Protein AF-A0A662J5D6-F1 (afdb_monomer_lite)

Secondary structure (DSSP, 8-state):
-HHHHHHHHHHHHHHHHHHHHTTTTS-HHHHHHHHHHH-SEEEEE--TTSSHHHHHHHHHHHSSSEEEES--GGGGGGS-TTSEEES-SSSPPSS-EEEE-HHHHHHH--S-HHHHHHHHHHHHHHHHHTT-EEEEEES-GGGS-HHHHHT-SEEEE----HHHHHHS-HHHHHHHHHHHHHHHH--S-GGGEEEEEESS-EEEEE-PPPTT--HHHHH----HHHHHHHHHHSTTTS-S------HHHHHHH-GGGHHHHHHHHHHHHHHTTSTTGGG-B-HHHHT--HHHHHHHHHTTSEEEEEE-SS-EEEEES-HHHHHHHHHHTT-

Structure (mmCIF, N/CA/C/O backbone):
data_AF-A0A662J5D6-F1
#
_entry.id   AF-A0A662J5D6-F1
#
loop_
_atom_site.group_PDB
_atom_site.id
_atom_site.type_symbol
_atom_site.label_atom_id
_atom_site.label_alt_id
_atom_site.label_comp_id
_atom_site.label_asym_id
_atom_site.label_entity_id
_atom_site.label_seq_id
_atom_site.pdbx_PDB_ins_code
_atom_site.Cartn_x
_atom_site.Cartn_y
_atom_site.Cartn_z
_atom_site.occupancy
_atom_site.B_iso_or_equiv
_atom_site.auth_seq_id
_atom_site.auth_comp_id
_atom_site.auth_asym_id
_atom_site.auth_atom_id
_atom_site.pdbx_PDB_model_num
ATOM 1 N N . MET A 1 1 ? -32.751 -27.921 28.626 1.00 54.75 1 MET A N 1
ATOM 2 C CA . MET A 1 1 ? -32.015 -27.566 27.394 1.00 54.75 1 MET A CA 1
ATOM 3 C C . MET A 1 1 ? -32.090 -26.062 27.113 1.00 54.75 1 MET A C 1
ATOM 5 O O . MET A 1 1 ? -31.042 -25.441 27.090 1.00 54.75 1 MET A O 1
ATOM 9 N N . ILE A 1 2 ? -33.283 -25.449 27.045 1.00 60.53 2 ILE A N 1
ATOM 10 C CA . ILE A 1 2 ? -33.470 -23.991 26.824 1.00 60.53 2 ILE A CA 1
ATOM 11 C C . ILE A 1 2 ? -32.736 -23.119 27.866 1.00 60.53 2 ILE A C 1
ATOM 13 O O . ILE A 1 2 ? -31.884 -22.320 27.496 1.00 60.53 2 ILE A O 1
ATOM 17 N N . LYS A 1 3 ? -32.921 -23.387 29.168 1.00 64.75 3 LYS A N 1
ATOM 18 C CA . LYS A 1 3 ? -32.235 -22.656 30.259 1.00 64.75 3 LYS A CA 1
ATOM 19 C C . LYS A 1 3 ? -30.698 -22.703 30.208 1.00 64.75 3 LYS A C 1
ATOM 21 O O . LYS A 1 3 ? -30.023 -21.848 30.765 1.00 64.75 3 LYS A O 1
ATOM 26 N N . GLN A 1 4 ? -30.134 -23.730 29.574 1.00 65.44 4 GLN A N 1
ATOM 27 C CA . GLN A 1 4 ? -28.684 -23.909 29.442 1.00 65.44 4 GLN A CA 1
ATOM 28 C C . GLN A 1 4 ? -28.118 -23.098 28.269 1.00 65.44 4 GLN A C 1
ATOM 30 O O . GLN A 1 4 ? -26.962 -22.687 28.307 1.00 65.44 4 GLN A O 1
ATOM 35 N N . VAL A 1 5 ? -28.942 -22.866 27.242 1.00 68.88 5 VAL A N 1
ATOM 36 C CA . VAL A 1 5 ? -28.615 -22.015 26.095 1.00 68.88 5 VAL A CA 1
ATOM 37 C C . VAL A 1 5 ? -28.709 -20.543 26.494 1.00 68.88 5 VAL A C 1
ATOM 39 O O . VAL A 1 5 ? -27.781 -19.796 26.212 1.00 68.88 5 VAL A O 1
ATOM 42 N N . GLU A 1 6 ? -29.755 -20.150 27.226 1.00 73.31 6 GLU A N 1
ATOM 43 C CA . GLU A 1 6 ? -29.922 -18.779 27.739 1.00 73.31 6 GLU A CA 1
ATOM 44 C C . GLU A 1 6 ? -28.771 -18.368 28.662 1.00 73.31 6 GLU A C 1
ATOM 46 O O . GLU A 1 6 ? -28.216 -17.285 28.513 1.00 73.31 6 GLU A O 1
ATOM 51 N N . LYS A 1 7 ? -28.341 -19.269 29.555 1.00 78.50 7 LYS A N 1
ATOM 52 C CA . LYS A 1 7 ? -27.197 -19.019 30.438 1.00 78.50 7 LYS A CA 1
ATOM 53 C C . LYS A 1 7 ? -25.899 -18.780 29.657 1.00 78.50 7 LYS A C 1
ATOM 55 O O . LYS A 1 7 ? -25.186 -17.829 29.943 1.00 78.50 7 LYS A O 1
ATOM 60 N N . LYS A 1 8 ? -25.622 -19.604 28.640 1.00 74.81 8 LYS A N 1
ATOM 61 C CA . LYS A 1 8 ? -24.455 -19.417 27.761 1.00 74.81 8 LYS A CA 1
ATOM 62 C C . LYS A 1 8 ? -24.529 -18.131 26.941 1.00 74.81 8 LYS A C 1
ATOM 64 O O . LYS A 1 8 ? -23.490 -17.570 26.619 1.00 74.81 8 LYS A O 1
ATOM 69 N N . LEU A 1 9 ? -25.732 -17.704 26.561 1.00 69.50 9 LEU A N 1
ATOM 70 C CA . LEU A 1 9 ? -25.935 -16.474 25.803 1.00 69.50 9 LEU A CA 1
ATOM 71 C C . LEU A 1 9 ? -25.663 -15.244 26.678 1.00 69.50 9 LEU A C 1
ATOM 73 O O . LEU A 1 9 ? -24.965 -14.344 26.233 1.00 69.50 9 LEU A O 1
ATOM 77 N N . MET A 1 10 ? -26.130 -15.251 27.930 1.00 73.94 10 MET A N 1
ATOM 78 C CA . MET A 1 10 ? -25.841 -14.188 28.900 1.00 73.94 10 MET A CA 1
ATOM 79 C C . MET A 1 10 ? -24.352 -14.122 29.250 1.00 73.94 10 MET A C 1
ATOM 81 O O . MET A 1 10 ? -23.784 -13.041 29.226 1.00 73.94 10 MET A O 1
ATOM 85 N N . GLU A 1 11 ? -23.691 -15.268 29.456 1.00 77.69 11 GLU A N 1
ATOM 86 C CA . GLU A 1 11 ? -22.235 -15.317 29.680 1.00 77.69 11 GLU A CA 1
ATOM 87 C C . GLU A 1 11 ? -21.440 -14.757 28.483 1.00 77.69 11 GLU A C 1
ATOM 89 O O . GLU A 1 11 ? -20.370 -14.186 28.666 1.00 77.69 11 GLU A O 1
ATOM 94 N N . LEU A 1 12 ? -21.943 -14.911 27.251 1.00 64.94 12 LEU A N 1
ATOM 95 C CA . LEU A 1 12 ? -21.315 -14.345 26.052 1.00 64.94 12 LEU A CA 1
ATOM 96 C C . LEU A 1 12 ? -21.538 -12.834 25.934 1.00 64.94 12 LEU A C 1
ATOM 98 O O . LEU A 1 12 ? -20.607 -12.138 25.543 1.00 64.94 12 LEU A O 1
ATOM 102 N N . ILE A 1 13 ? -22.732 -12.347 26.281 1.00 70.62 13 ILE A N 1
ATOM 103 C CA . ILE A 1 13 ? -23.066 -10.915 26.286 1.00 70.62 13 ILE A CA 1
ATOM 104 C C . ILE A 1 13 ? -22.255 -10.194 27.364 1.00 70.62 13 ILE A C 1
ATOM 106 O O . ILE A 1 13 ? -21.609 -9.201 27.062 1.00 70.62 13 ILE A O 1
ATOM 110 N N . GLU A 1 14 ? -22.191 -10.736 28.581 1.00 69.50 14 GLU A N 1
ATOM 111 C CA . GLU A 1 14 ? -21.382 -10.173 29.670 1.00 69.50 14 GLU A CA 1
ATOM 112 C C . GLU A 1 14 ? -19.885 -10.176 29.327 1.00 69.50 14 GLU A C 1
ATOM 114 O O . GLU A 1 14 ? -19.168 -9.232 29.657 1.00 69.50 14 GLU A O 1
ATOM 119 N N . LEU A 1 15 ? -19.394 -11.202 28.620 1.00 64.19 15 LEU A N 1
ATOM 120 C CA . LEU A 1 15 ? -18.008 -11.228 28.153 1.00 64.19 15 LEU A CA 1
ATOM 121 C C . LEU A 1 15 ? -17.756 -10.160 27.074 1.00 64.19 15 LEU A C 1
ATOM 123 O O . LEU A 1 15 ? -16.714 -9.510 27.097 1.00 64.19 15 LEU A O 1
ATOM 127 N N . GLU A 1 16 ? -18.698 -9.958 26.153 1.00 58.16 16 GLU A N 1
ATOM 128 C CA . GLU A 1 16 ? -18.618 -8.934 25.105 1.00 58.16 16 GLU A CA 1
ATOM 129 C C . GLU A 1 16 ? -18.673 -7.520 25.708 1.00 58.16 16 GLU A C 1
ATOM 131 O O . GLU A 1 16 ? -17.824 -6.691 25.386 1.00 58.16 16 GLU A O 1
ATOM 136 N N . GLU A 1 17 ? -19.559 -7.289 26.680 1.00 62.78 17 GLU A N 1
ATOM 137 C CA . GLU A 1 17 ? -19.649 -6.043 27.448 1.00 62.78 17 GLU A CA 1
ATOM 138 C C . GLU A 1 17 ? -18.401 -5.804 28.311 1.00 62.78 17 GLU A C 1
ATOM 140 O O . GLU A 1 17 ? -17.922 -4.675 28.393 1.00 62.78 17 GLU A O 1
ATOM 145 N N . SER A 1 18 ? -17.809 -6.844 28.910 1.00 55.84 18 SER A N 1
ATOM 146 C CA . SER A 1 18 ? -16.572 -6.694 29.695 1.00 55.84 18 SER A CA 1
ATOM 147 C C . SER A 1 18 ? -15.366 -6.323 28.820 1.00 55.84 18 SER A C 1
ATOM 149 O O . SER A 1 18 ? -14.557 -5.479 29.201 1.00 55.84 18 SER A O 1
ATOM 151 N N . LEU A 1 19 ? -15.293 -6.866 27.598 1.00 55.03 19 LEU A N 1
ATOM 152 C CA . LEU A 1 19 ? -14.287 -6.499 26.595 1.00 55.03 19 LEU A CA 1
ATOM 153 C C . LEU A 1 19 ? -14.517 -5.097 26.005 1.00 55.03 19 LEU A C 1
ATOM 155 O O . LEU A 1 19 ? -13.589 -4.491 25.462 1.00 55.03 19 LEU A O 1
ATOM 159 N N . GLU A 1 20 ? -15.741 -4.572 26.080 1.00 50.38 20 GLU A N 1
ATOM 160 C CA . GLU A 1 20 ? -16.045 -3.176 25.757 1.00 50.38 20 GLU A CA 1
ATOM 161 C C . GLU A 1 20 ? -15.710 -2.236 26.922 1.00 50.38 20 GLU A C 1
ATOM 163 O O . GLU A 1 20 ? -15.179 -1.148 26.691 1.00 50.38 20 GLU A O 1
ATOM 168 N N . GLN A 1 21 ? -15.927 -2.674 28.165 1.00 48.66 21 GLN A N 1
ATOM 169 C CA . GLN A 1 21 ? -15.625 -1.909 29.374 1.00 48.66 21 GLN A CA 1
ATOM 170 C C . GLN A 1 21 ? -14.134 -1.832 29.712 1.00 48.66 21 GLN A C 1
ATOM 172 O O . GLN A 1 21 ? -13.742 -0.860 30.337 1.00 48.66 21 GLN A O 1
ATOM 177 N N . GLU A 1 22 ? -13.272 -2.752 29.273 1.00 49.16 22 GLU A N 1
ATOM 178 C CA . GLU A 1 22 ? -11.811 -2.567 29.396 1.00 49.16 22 GLU A CA 1
ATOM 179 C C . GLU A 1 22 ? -11.251 -1.513 28.407 1.00 49.16 22 GLU A C 1
ATOM 181 O O . GLU A 1 22 ? -10.110 -1.075 28.543 1.00 49.16 22 GLU A O 1
ATOM 186 N N . GLY A 1 23 ? -12.057 -1.039 27.445 1.00 41.69 23 GLY A N 1
ATOM 187 C CA . GLY A 1 23 ? -11.707 -0.007 26.453 1.00 41.69 23 GLY A CA 1
ATOM 188 C C . GLY A 1 23 ? -12.173 1.417 26.797 1.00 41.69 23 GLY A C 1
ATOM 189 O O . GLY A 1 23 ? -12.584 2.153 25.900 1.00 41.69 23 GLY A O 1
ATOM 190 N N . VAL A 1 24 ? -12.169 1.790 28.080 1.00 40.28 24 VAL A N 1
ATOM 191 C CA . VAL A 1 24 ? -12.752 3.031 28.628 1.00 40.28 24 VAL A CA 1
ATOM 192 C C . VAL A 1 24 ? -12.264 4.323 27.928 1.00 40.28 24 VAL A C 1
ATOM 194 O O . VAL A 1 24 ? -11.121 4.742 28.081 1.00 40.28 24 VAL A O 1
ATOM 197 N N . LEU A 1 25 ? -13.223 5.001 27.275 1.00 36.12 25 LEU A N 1
ATOM 198 C CA . LEU A 1 25 ? -13.373 6.459 27.065 1.00 36.12 25 LEU A CA 1
ATOM 199 C C . LEU A 1 25 ? -12.505 7.206 26.032 1.00 36.12 25 LEU A C 1
ATOM 201 O O . LEU A 1 25 ? -12.163 8.372 26.219 1.00 36.12 25 LEU A O 1
ATOM 205 N N . ILE A 1 26 ? -12.321 6.621 24.852 1.00 39.91 26 ILE A N 1
ATOM 206 C CA . ILE A 1 26 ? -12.419 7.383 23.595 1.00 39.91 26 ILE A CA 1
ATOM 207 C C . ILE A 1 26 ? -13.345 6.557 22.702 1.00 39.91 26 ILE A C 1
ATOM 209 O O . ILE A 1 26 ? -13.119 5.355 22.555 1.00 39.91 26 ILE A O 1
ATOM 213 N N . GLY A 1 27 ? -14.414 7.142 22.148 1.00 49.22 27 GLY A N 1
ATOM 214 C CA . GLY A 1 27 ? -15.248 6.421 21.187 1.00 49.22 27 GLY A CA 1
ATOM 215 C C . GLY A 1 27 ? -14.339 5.832 20.108 1.00 49.22 27 GLY A C 1
ATOM 216 O O . GLY A 1 27 ? -13.496 6.538 19.568 1.00 49.22 27 GLY A O 1
ATOM 217 N N . ARG A 1 28 ? -14.420 4.527 19.823 1.00 56.69 28 ARG A N 1
ATOM 218 C CA . ARG A 1 28 ? -13.490 3.868 18.879 1.00 56.69 28 ARG A CA 1
ATOM 219 C C . ARG A 1 28 ? -13.470 4.542 17.490 1.00 56.69 28 ARG A C 1
ATOM 221 O O . ARG A 1 28 ? -12.463 4.448 16.794 1.00 56.69 28 ARG A O 1
ATOM 228 N N . GLU A 1 29 ? -14.544 5.241 17.112 1.00 58.25 29 GLU A N 1
ATOM 229 C CA . GLU A 1 29 ? -14.604 6.111 15.923 1.00 58.25 29 GLU A CA 1
ATOM 230 C C . GLU A 1 29 ? -13.755 7.386 16.067 1.00 58.25 29 GLU A C 1
ATOM 232 O O . GLU A 1 29 ? -13.031 7.743 15.137 1.00 58.25 29 GLU A O 1
ATOM 237 N N . ASP A 1 30 ? -13.748 8.019 17.243 1.00 73.88 30 ASP A N 1
ATOM 238 C CA . ASP A 1 30 ? -12.890 9.171 17.540 1.00 73.88 30 ASP A CA 1
ATOM 239 C C . ASP A 1 30 ? -11.403 8.793 17.508 1.00 73.88 30 ASP A C 1
ATOM 241 O O . ASP A 1 30 ? -10.570 9.626 17.166 1.00 73.88 30 ASP A O 1
ATOM 245 N N . VAL A 1 31 ? -11.049 7.545 17.846 1.00 87.00 31 VAL A N 1
ATOM 246 C CA . VAL A 1 31 ? -9.651 7.080 17.810 1.00 87.00 31 VAL A CA 1
ATOM 247 C C . VAL A 1 31 ? -9.115 7.069 16.382 1.00 87.00 31 VAL A C 1
ATOM 249 O O . VAL A 1 31 ? -8.064 7.651 16.126 1.00 87.00 31 VAL A O 1
ATOM 252 N N . LEU A 1 32 ? -9.834 6.436 15.444 1.00 88.44 32 LEU A N 1
ATOM 253 C CA . LEU A 1 32 ? -9.396 6.402 14.047 1.00 88.44 32 LEU A CA 1
ATOM 254 C C . LEU A 1 32 ? -9.307 7.819 13.489 1.00 88.44 32 LEU A C 1
ATOM 256 O O . LEU A 1 32 ? -8.294 8.171 12.900 1.00 88.44 32 LEU A O 1
ATOM 260 N N . LYS A 1 33 ? -10.332 8.641 13.727 1.00 89.19 33 LYS A N 1
ATOM 261 C CA . LYS A 1 33 ? -10.355 10.025 13.259 1.00 89.19 33 LYS A CA 1
ATOM 262 C C . LYS A 1 33 ? -9.160 10.831 13.775 1.00 89.19 33 LYS A C 1
ATOM 264 O O . LYS A 1 33 ? -8.493 11.470 12.973 1.00 89.19 33 LYS A O 1
ATOM 269 N N . LYS A 1 34 ? -8.839 10.735 15.070 1.00 90.31 34 LYS A N 1
ATOM 270 C CA . LYS A 1 34 ? -7.661 11.394 15.657 1.00 90.31 34 LYS A CA 1
ATOM 271 C C . LYS A 1 34 ? -6.363 10.956 14.989 1.00 90.31 34 LYS A C 1
ATOM 273 O O . LYS A 1 34 ? -5.548 11.808 14.673 1.00 90.31 34 LYS A O 1
ATOM 278 N N . ILE A 1 35 ? -6.199 9.654 14.740 1.00 91.38 35 ILE A N 1
ATOM 279 C CA . ILE A 1 35 ? -5.021 9.133 14.034 1.00 91.38 35 ILE A CA 1
ATOM 280 C C . ILE A 1 35 ? -4.947 9.718 12.623 1.00 91.38 35 ILE A C 1
ATOM 282 O O . ILE A 1 35 ? -3.881 10.145 12.204 1.00 91.38 35 ILE A O 1
ATOM 286 N N . LEU A 1 36 ? -6.062 9.758 11.889 1.00 91.56 36 LEU A N 1
ATOM 287 C CA . LEU A 1 36 ? -6.090 10.318 10.535 1.00 91.56 36 LEU A CA 1
ATOM 288 C C . LEU A 1 36 ? -5.774 11.821 10.520 1.00 91.56 36 LEU A C 1
ATOM 290 O O . LEU A 1 36 ? -5.111 12.283 9.602 1.00 91.56 36 LEU A O 1
ATOM 294 N N . GLU A 1 37 ? -6.234 12.572 11.521 1.00 88.81 37 GLU A N 1
ATOM 295 C CA . GLU A 1 37 ? -5.983 14.014 11.651 1.00 88.81 37 GLU A CA 1
ATOM 296 C C . GLU A 1 37 ? -4.542 14.341 12.076 1.00 88.81 37 GLU A C 1
ATOM 298 O O . GLU A 1 37 ? -4.070 15.442 11.798 1.00 88.81 37 GLU A O 1
ATOM 303 N N . SER A 1 38 ? -3.848 13.410 12.739 1.00 87.25 38 SER A N 1
ATOM 304 C CA . SER A 1 38 ? -2.468 13.587 13.208 1.00 87.25 38 SER A CA 1
ATOM 305 C C . SER A 1 38 ? -1.407 12.888 12.355 1.00 87.25 38 SER A C 1
ATOM 307 O O . SER A 1 38 ? -0.225 13.011 12.665 1.00 87.25 38 SER A O 1
ATOM 309 N N . SER A 1 39 ? -1.806 12.162 11.306 1.00 90.00 39 SER A N 1
ATOM 310 C CA . SER A 1 39 ? -0.887 11.407 10.448 1.00 90.00 39 SER A CA 1
ATOM 311 C C . SER A 1 39 ? -0.694 12.074 9.091 1.00 90.00 39 SER A C 1
ATOM 313 O O . SER A 1 39 ? -1.642 12.546 8.466 1.00 90.00 39 SER A O 1
ATOM 315 N N . GLU A 1 40 ? 0.527 11.998 8.582 1.00 90.88 40 GLU A N 1
ATOM 316 C CA . GLU A 1 40 ? 0.897 12.332 7.207 1.00 90.88 40 GLU A CA 1
ATOM 317 C C . GLU A 1 40 ? 1.123 11.052 6.394 1.00 90.88 40 GLU A C 1
ATOM 319 O O . GLU A 1 40 ? 0.858 11.005 5.191 1.00 90.88 40 GLU A O 1
ATOM 324 N N . VAL A 1 41 ? 1.586 9.980 7.046 1.00 91.44 41 VAL A N 1
ATOM 325 C CA . VAL A 1 41 ? 1.886 8.699 6.405 1.00 91.44 41 VAL A CA 1
ATOM 326 C C . VAL A 1 41 ? 1.319 7.538 7.209 1.00 91.44 41 VAL A C 1
ATOM 328 O O . VAL A 1 41 ? 1.720 7.264 8.337 1.00 91.44 41 VAL A O 1
ATOM 331 N N . ILE A 1 42 ? 0.436 6.772 6.570 1.00 94.38 42 ILE A N 1
ATOM 332 C CA . ILE A 1 42 ? -0.145 5.552 7.129 1.00 94.38 42 ILE A CA 1
ATOM 333 C C . ILE A 1 42 ? 0.201 4.354 6.250 1.00 94.38 42 ILE A C 1
ATOM 335 O O . ILE A 1 42 ? 0.000 4.355 5.032 1.00 94.38 42 ILE A O 1
ATOM 339 N N . LEU A 1 43 ? 0.659 3.274 6.881 1.00 93.50 43 LEU A N 1
ATOM 340 C CA . LEU A 1 43 ? 0.931 2.006 6.208 1.00 93.50 43 LEU A CA 1
ATOM 341 C C . LEU A 1 43 ? -0.141 0.975 6.548 1.00 93.50 43 LEU A C 1
ATOM 343 O O . LEU A 1 43 ? -0.362 0.658 7.708 1.00 93.50 43 LEU A O 1
ATOM 347 N N . ILE A 1 44 ? -0.768 0.377 5.537 1.00 94.38 44 ILE A N 1
ATOM 348 C CA . IL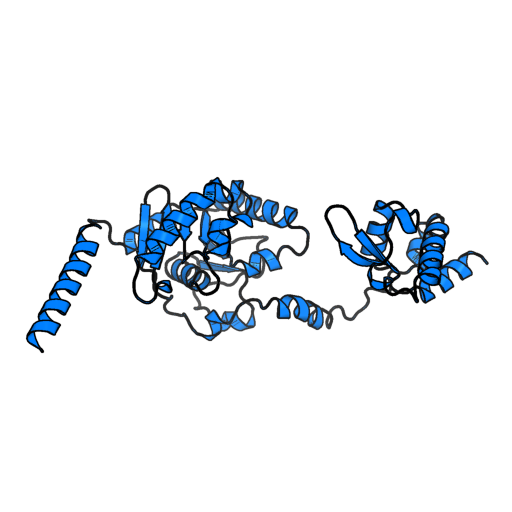E A 1 44 ? -1.697 -0.744 5.690 1.00 94.38 44 ILE A CA 1
ATOM 349 C C . ILE A 1 44 ? -1.001 -2.039 5.265 1.00 94.38 44 ILE A C 1
ATOM 351 O O . ILE A 1 44 ? -0.602 -2.190 4.109 1.00 94.38 44 ILE A O 1
ATOM 355 N N . THR A 1 45 ? -0.915 -3.027 6.158 1.00 91.75 45 THR A N 1
ATOM 356 C CA . THR A 1 45 ? -0.283 -4.327 5.865 1.00 91.75 45 THR A CA 1
ATOM 357 C C . THR A 1 45 ? -1.147 -5.526 6.247 1.00 91.75 45 THR A C 1
ATOM 359 O O . THR A 1 45 ? -2.104 -5.404 7.002 1.00 91.75 45 THR A O 1
ATOM 362 N N . GLY A 1 46 ? -0.871 -6.705 5.679 1.00 89.81 46 GLY A N 1
ATOM 363 C CA . GLY A 1 46 ? -1.630 -7.934 5.944 1.00 89.81 46 GLY A CA 1
ATOM 364 C C . GLY A 1 46 ? -1.724 -8.891 4.752 1.00 89.81 46 GLY A C 1
ATOM 365 O O . GLY A 1 46 ? -1.397 -8.547 3.609 1.00 89.81 46 GLY A O 1
ATOM 366 N N . LYS A 1 47 ? -2.202 -10.120 4.993 1.00 86.56 47 LYS A N 1
ATOM 367 C CA . LYS A 1 47 ? -2.276 -11.168 3.956 1.00 86.56 47 LYS A CA 1
ATOM 368 C C . LYS A 1 47 ? -3.223 -10.798 2.803 1.00 86.56 47 LYS A C 1
ATOM 370 O O . LYS A 1 47 ? -4.049 -9.883 2.895 1.00 86.56 47 LYS A O 1
ATOM 375 N N . ARG A 1 48 ? -3.106 -11.509 1.677 1.00 83.31 48 ARG A N 1
ATOM 376 C CA . ARG A 1 48 ? -4.040 -11.363 0.548 1.00 83.31 48 ARG A CA 1
ATOM 377 C C . ARG A 1 48 ? -5.466 -11.689 1.015 1.00 83.31 48 ARG A C 1
ATOM 379 O O . ARG A 1 48 ? -5.658 -12.634 1.772 1.00 83.31 48 ARG A O 1
ATOM 386 N N . GLY A 1 49 ? -6.444 -10.887 0.592 1.00 84.12 49 GLY A N 1
ATOM 387 C CA . GLY A 1 49 ? -7.851 -11.067 0.977 1.00 84.12 49 GLY A CA 1
ATOM 388 C C . GLY A 1 49 ? -8.206 -10.633 2.406 1.00 84.12 49 GLY A C 1
ATOM 389 O O . GLY A 1 49 ? -9.347 -10.799 2.818 1.00 84.12 49 GLY A O 1
ATOM 390 N N . ALA A 1 50 ? -7.272 -10.041 3.162 1.00 89.25 50 ALA A N 1
ATOM 391 C CA . ALA A 1 50 ? -7.525 -9.594 4.536 1.00 89.25 50 ALA A CA 1
ATOM 392 C C . ALA A 1 50 ? -8.328 -8.279 4.647 1.00 89.25 50 ALA A C 1
ATOM 394 O O . ALA A 1 50 ? -8.579 -7.815 5.753 1.00 89.25 50 ALA A O 1
ATOM 395 N N . GLY A 1 51 ? -8.713 -7.667 3.518 1.00 91.00 51 GLY A N 1
ATOM 396 C CA . GLY A 1 51 ? -9.503 -6.429 3.496 1.00 91.00 51 GLY A CA 1
ATOM 397 C C . GLY A 1 51 ? -8.690 -5.131 3.563 1.00 91.00 51 GLY A C 1
ATOM 398 O O . GLY A 1 51 ? -9.200 -4.131 4.048 1.00 91.00 51 GLY A O 1
ATOM 399 N N . LYS A 1 52 ? -7.433 -5.122 3.097 1.00 92.75 52 LYS A N 1
ATOM 400 C CA . LYS A 1 52 ? -6.584 -3.910 3.078 1.00 92.75 52 LYS A CA 1
ATOM 401 C C . LYS A 1 52 ? -7.143 -2.811 2.176 1.00 92.75 52 LYS A C 1
ATOM 403 O O . LYS A 1 52 ? -7.299 -1.686 2.620 1.00 92.75 52 LYS A O 1
ATOM 408 N N . THR A 1 53 ? -7.483 -3.164 0.936 1.00 91.38 53 THR A N 1
ATOM 409 C CA . THR A 1 53 ? -8.086 -2.238 -0.028 1.00 91.38 53 THR A CA 1
ATOM 410 C C . THR A 1 53 ? -9.401 -1.681 0.517 1.00 91.38 53 THR A C 1
ATOM 412 O O . THR A 1 53 ? -9.582 -0.472 0.542 1.00 91.38 53 THR A O 1
ATOM 415 N N . ALA A 1 54 ? -10.266 -2.541 1.070 1.00 93.31 54 ALA A N 1
ATOM 416 C CA . ALA A 1 54 ? -11.504 -2.109 1.722 1.00 93.31 54 ALA A CA 1
ATOM 417 C C . ALA A 1 54 ? -11.253 -1.140 2.891 1.00 93.31 54 ALA A C 1
ATOM 419 O O . ALA A 1 54 ? -11.972 -0.158 3.018 1.00 93.31 54 ALA A O 1
ATOM 420 N N . LEU A 1 55 ? -10.215 -1.373 3.704 1.00 95.56 55 LEU A N 1
ATOM 421 C CA . LEU A 1 55 ? -9.809 -0.441 4.759 1.00 95.56 55 LEU A CA 1
ATOM 422 C C . LEU A 1 55 ? -9.342 0.906 4.197 1.00 95.56 55 LEU A C 1
ATOM 424 O O . LEU A 1 55 ? -9.730 1.933 4.734 1.00 95.56 55 LEU A O 1
ATOM 428 N N . GLY A 1 56 ? -8.546 0.909 3.125 1.00 95.56 56 GLY A N 1
ATOM 429 C CA . GLY A 1 56 ? -8.129 2.144 2.459 1.00 95.56 56 GLY A CA 1
ATOM 430 C C . GLY A 1 56 ? -9.330 2.973 2.004 1.00 95.56 56 GLY A C 1
ATOM 431 O O . GLY A 1 56 ? -9.420 4.152 2.318 1.00 95.56 56 GLY A O 1
ATOM 432 N N . TYR A 1 57 ? -10.310 2.339 1.359 1.00 95.81 57 TYR A N 1
ATOM 433 C CA . TYR A 1 57 ? -11.548 3.009 0.951 1.00 95.81 57 TYR A CA 1
ATOM 434 C C . TYR A 1 57 ? -12.453 3.420 2.120 1.00 95.81 57 TYR A C 1
ATOM 436 O O . TYR A 1 57 ? -13.101 4.456 2.031 1.00 95.81 57 TYR A O 1
ATOM 444 N N . TYR A 1 58 ? -12.486 2.647 3.207 1.00 95.81 58 TYR A N 1
ATOM 445 C CA . TYR A 1 58 ? -13.177 3.034 4.441 1.00 95.81 58 TYR A CA 1
ATOM 446 C C . TYR A 1 58 ? -12.567 4.298 5.055 1.00 95.81 58 TYR A C 1
ATOM 448 O O . TYR A 1 58 ? -13.299 5.177 5.490 1.00 95.81 58 TYR A O 1
ATOM 456 N N . ILE A 1 59 ? -11.239 4.431 5.022 1.00 95.88 59 ILE A N 1
ATOM 457 C CA . ILE A 1 59 ? -10.570 5.666 5.437 1.00 95.88 59 ILE A CA 1
ATOM 458 C C . ILE A 1 59 ? -10.928 6.811 4.481 1.00 95.88 59 ILE A C 1
ATOM 460 O O . ILE A 1 59 ? -11.353 7.865 4.940 1.00 95.88 59 ILE A O 1
ATOM 464 N N . LEU A 1 60 ? -10.856 6.596 3.160 1.00 96.44 60 LEU A N 1
ATOM 465 C CA . LEU A 1 60 ? -11.230 7.621 2.174 1.00 96.44 60 LEU A CA 1
ATOM 466 C C . LEU A 1 60 ? -12.665 8.136 2.342 1.00 96.44 60 LEU A C 1
ATOM 468 O O . LEU A 1 60 ? -12.920 9.306 2.084 1.00 96.44 60 LEU A O 1
ATOM 472 N N . GLU A 1 61 ? -13.600 7.283 2.757 1.00 95.81 61 GLU A N 1
ATOM 473 C CA . GLU A 1 61 ? -14.988 7.670 3.036 1.00 95.81 61 GLU A CA 1
ATOM 474 C C . GLU A 1 61 ? -15.116 8.688 4.177 1.00 95.81 61 GLU A C 1
ATOM 476 O O . GLU A 1 61 ? -16.052 9.484 4.192 1.00 95.81 61 GLU A O 1
ATOM 481 N N . GLN A 1 62 ? -14.172 8.674 5.115 1.00 91.94 62 GLN A N 1
ATOM 482 C CA . GLN A 1 62 ? -14.159 9.532 6.301 1.00 91.94 62 GLN A CA 1
ATOM 483 C C . GLN A 1 62 ? -13.236 10.743 6.146 1.00 91.94 62 GLN A C 1
ATOM 485 O O . GLN A 1 62 ? -13.276 11.665 6.960 1.00 91.94 62 GLN A O 1
ATOM 490 N N . SER A 1 63 ? -12.401 10.737 5.110 1.00 92.62 63 SER A N 1
ATOM 491 C CA . SER A 1 63 ? -11.354 11.723 4.906 1.00 92.62 63 SER A CA 1
ATOM 492 C C . SER A 1 63 ? -11.810 12.913 4.058 1.00 92.62 63 SER A C 1
ATOM 494 O O . SER A 1 63 ? -12.573 12.754 3.100 1.00 92.62 63 SER A O 1
ATOM 496 N N . PRO A 1 64 ? -11.296 14.122 4.343 1.00 89.94 64 PRO A N 1
ATOM 497 C CA . PRO A 1 64 ? -11.499 15.265 3.471 1.00 89.94 64 PRO A CA 1
ATOM 498 C C . PRO A 1 64 ? -10.727 15.079 2.160 1.00 89.94 64 PRO A C 1
ATOM 500 O O . PRO A 1 64 ? -9.608 14.562 2.147 1.00 89.94 64 PRO A O 1
ATOM 503 N N . ASN A 1 65 ? -11.328 15.551 1.065 1.00 95.12 65 ASN A N 1
ATOM 504 C CA . ASN A 1 65 ? -10.714 15.593 -0.262 1.00 95.12 65 ASN A CA 1
ATOM 505 C C . ASN A 1 65 ? -10.029 14.256 -0.662 1.00 95.12 65 ASN A C 1
ATOM 507 O O . ASN A 1 65 ? -8.803 14.217 -0.806 1.00 95.12 65 ASN A O 1
ATOM 511 N N . PRO A 1 66 ? -10.784 13.139 -0.759 1.00 97.19 66 PRO A N 1
ATOM 512 C CA . PRO A 1 66 ? -10.201 11.812 -0.909 1.00 97.19 66 PRO A CA 1
ATOM 513 C C . PRO A 1 66 ? -9.856 11.464 -2.361 1.00 97.19 66 PRO A C 1
ATOM 515 O O . PRO A 1 66 ? -10.653 11.631 -3.289 1.00 97.19 66 PRO A O 1
ATOM 518 N N . TYR A 1 67 ? -8.679 10.871 -2.537 1.00 96.19 67 TYR A N 1
ATOM 519 C CA . TYR A 1 67 ? -8.158 10.408 -3.813 1.00 96.19 67 TYR A CA 1
ATOM 520 C C . TYR A 1 67 ? -7.698 8.960 -3.739 1.00 96.19 67 TYR A C 1
ATOM 522 O O . TYR A 1 67 ? -7.237 8.476 -2.705 1.00 96.19 67 TYR A O 1
ATOM 530 N N . VAL A 1 68 ? -7.767 8.271 -4.876 1.00 93.88 68 VAL A N 1
ATOM 531 C CA . VAL A 1 68 ? -7.252 6.907 -5.008 1.00 93.88 68 VAL A CA 1
ATOM 532 C C . VAL A 1 68 ? -6.370 6.767 -6.238 1.00 93.88 68 VAL A C 1
ATOM 534 O O . VAL A 1 68 ? -6.749 7.170 -7.334 1.00 93.88 68 VAL A O 1
ATOM 537 N N . PHE A 1 69 ? -5.201 6.156 -6.077 1.00 88.62 69 PHE A N 1
ATOM 538 C CA . PHE A 1 69 ? -4.307 5.807 -7.174 1.00 88.62 69 PHE A CA 1
ATOM 539 C C . PHE A 1 69 ? -4.224 4.286 -7.348 1.00 88.62 69 PHE A C 1
ATOM 541 O O . PHE A 1 69 ? -4.123 3.535 -6.377 1.00 88.62 69 PHE A O 1
ATOM 548 N N . GLY A 1 70 ? -4.238 3.831 -8.606 1.00 80.56 70 GLY A N 1
ATOM 549 C CA . GLY A 1 70 ? -4.101 2.411 -8.957 1.00 80.56 70 GLY A CA 1
ATOM 550 C C . GLY A 1 70 ? -5.387 1.632 -9.179 1.00 80.56 70 GLY A C 1
ATOM 551 O O . GLY A 1 70 ? -5.331 0.413 -9.328 1.00 80.56 70 GLY A O 1
ATOM 552 N N . LEU A 1 71 ? -6.536 2.303 -9.220 1.00 85.06 71 LEU A N 1
ATOM 553 C CA . LEU A 1 71 ? -7.782 1.682 -9.653 1.00 85.06 71 LEU A CA 1
ATOM 554 C C . LEU A 1 71 ? -7.882 1.743 -11.193 1.00 85.06 71 LEU A C 1
ATOM 556 O O . LEU A 1 71 ? -7.715 2.835 -11.745 1.00 85.06 71 LEU A O 1
ATOM 560 N N . PRO A 1 72 ? -8.170 0.631 -11.902 1.00 82.62 72 PRO A N 1
ATOM 561 C CA . PRO A 1 72 ? -8.396 0.649 -13.352 1.00 82.62 72 PRO A CA 1
ATOM 562 C C . PRO A 1 72 ? -9.534 1.596 -13.758 1.00 82.62 72 PRO A C 1
ATOM 564 O O . PRO A 1 72 ? -10.539 1.673 -13.049 1.00 82.62 72 PRO A O 1
ATOM 567 N N . GLU A 1 73 ? -9.411 2.273 -14.907 1.00 85.00 73 GLU A N 1
ATOM 568 C CA . GLU A 1 73 ? -10.394 3.279 -15.359 1.00 85.00 73 GLU A CA 1
ATOM 569 C C . GLU A 1 73 ? -11.815 2.703 -15.482 1.00 85.00 73 GLU A C 1
ATOM 571 O O . GLU A 1 73 ? -12.790 3.367 -15.130 1.00 85.00 73 GLU A O 1
ATOM 576 N N . GLU A 1 74 ? -11.955 1.432 -15.874 1.00 85.44 74 GLU A N 1
ATOM 577 C CA . GLU A 1 74 ? -13.271 0.782 -15.984 1.00 85.44 74 GLU A CA 1
ATOM 578 C C . GLU A 1 74 ? -13.992 0.653 -14.634 1.00 85.44 74 GLU A C 1
ATOM 580 O O . GLU A 1 74 ? -15.221 0.563 -14.584 1.00 85.44 74 GLU A O 1
ATOM 585 N N . ALA A 1 75 ? -13.235 0.633 -13.537 1.00 87.81 75 ALA A N 1
ATOM 586 C CA . ALA A 1 75 ? -13.762 0.514 -12.187 1.00 87.81 75 ALA A CA 1
ATOM 587 C C . ALA A 1 75 ? -14.062 1.870 -11.534 1.00 87.81 75 ALA A C 1
ATOM 589 O O . ALA A 1 75 ? -14.712 1.907 -10.491 1.00 87.81 75 ALA A O 1
ATOM 590 N N . TRP A 1 76 ? -13.673 2.990 -12.154 1.00 91.19 76 TRP A N 1
ATOM 591 C CA . TRP A 1 76 ? -13.945 4.331 -11.624 1.00 91.19 76 TRP A CA 1
ATOM 592 C C . TRP A 1 76 ? -15.439 4.615 -11.490 1.00 91.19 76 TRP A C 1
ATOM 594 O O . TRP A 1 76 ? -15.852 5.352 -10.603 1.00 91.19 76 TRP A O 1
ATOM 604 N N . ARG A 1 77 ? -16.267 3.971 -12.319 1.00 93.06 77 ARG A N 1
ATOM 605 C CA . ARG A 1 77 ? -17.732 4.056 -12.249 1.00 93.06 77 ARG A CA 1
ATOM 606 C C . ARG A 1 77 ? -18.333 3.542 -10.935 1.00 93.06 77 ARG A C 1
ATOM 608 O O . ARG A 1 77 ? -19.485 3.848 -10.655 1.00 93.06 77 ARG A O 1
ATOM 615 N N . TYR A 1 78 ? -17.588 2.737 -10.175 1.00 92.62 78 TYR A N 1
ATOM 616 C CA . TYR A 1 78 ? -18.011 2.234 -8.866 1.00 92.62 78 TYR A CA 1
ATOM 617 C C . TYR A 1 78 ? -17.581 3.150 -7.718 1.00 92.62 78 TYR A C 1
ATOM 619 O O . TYR A 1 78 ? -17.970 2.915 -6.577 1.00 92.62 78 TYR A O 1
ATOM 627 N N . LEU A 1 79 ? -16.775 4.179 -7.999 1.00 94.75 79 LEU A N 1
ATOM 628 C CA . LEU A 1 79 ? -16.421 5.171 -6.998 1.00 94.75 79 LEU A CA 1
ATOM 629 C C . LEU A 1 79 ? -17.576 6.156 -6.798 1.00 94.75 79 LEU A C 1
ATOM 631 O O . LEU A 1 79 ? -18.220 6.575 -7.766 1.00 94.75 79 LEU A O 1
ATOM 635 N N . PRO A 1 80 ? -17.830 6.577 -5.552 1.00 95.94 80 PRO A N 1
ATOM 636 C CA . PRO A 1 80 ? -18.730 7.683 -5.300 1.00 95.94 80 PRO A CA 1
ATOM 637 C C . PRO A 1 80 ? -18.103 8.989 -5.804 1.00 95.94 80 PRO A C 1
ATOM 639 O O . PRO A 1 80 ? -16.883 9.136 -5.848 1.00 95.94 80 PRO A O 1
ATOM 642 N N . LYS A 1 81 ? -18.942 9.981 -6.125 1.00 95.69 81 LYS A N 1
ATOM 643 C CA . LYS A 1 81 ? -18.501 11.265 -6.709 1.00 95.69 81 LYS A CA 1
ATOM 644 C C . LYS A 1 81 ? -17.479 12.035 -5.866 1.00 95.69 81 LYS A C 1
ATOM 646 O O . LYS A 1 81 ? -16.802 12.901 -6.405 1.00 95.69 81 LYS A O 1
ATOM 651 N N . PHE A 1 82 ? -17.418 11.771 -4.562 1.00 96.62 82 PHE A N 1
ATOM 652 C CA . PHE A 1 82 ? -16.505 12.455 -3.652 1.00 96.62 82 PHE A CA 1
ATOM 653 C C . PHE A 1 82 ? -15.084 11.871 -3.666 1.00 96.62 82 PHE A C 1
ATOM 655 O O . PHE A 1 82 ? -14.172 12.572 -3.247 1.00 96.62 82 PHE A O 1
ATOM 662 N N . ILE A 1 83 ? -14.874 10.641 -4.164 1.00 97.31 83 ILE A N 1
ATOM 663 C CA . ILE A 1 83 ? -13.535 10.052 -4.320 1.00 97.31 83 ILE A CA 1
ATOM 664 C C . ILE A 1 83 ? -13.042 10.296 -5.739 1.00 97.31 83 ILE A C 1
ATOM 666 O O . ILE A 1 83 ? -13.639 9.822 -6.706 1.00 97.31 83 ILE A O 1
ATOM 670 N N . THR A 1 84 ? -11.907 10.978 -5.862 1.00 96.25 84 THR A N 1
ATOM 671 C CA . THR A 1 84 ? -11.324 11.294 -7.166 1.00 96.25 84 THR A CA 1
ATOM 672 C C . THR A 1 84 ? -10.203 10.309 -7.517 1.00 96.25 84 THR A C 1
ATOM 674 O O . THR A 1 84 ? -9.192 10.240 -6.815 1.00 96.25 84 THR A O 1
ATOM 677 N N . PRO A 1 85 ? -10.319 9.529 -8.605 1.00 92.69 85 PRO A N 1
ATOM 678 C CA . PRO A 1 85 ? -9.229 8.668 -9.036 1.00 92.69 85 PRO A CA 1
ATOM 679 C C . PRO A 1 85 ? -8.083 9.486 -9.655 1.00 92.69 85 PRO A C 1
ATOM 681 O O . PRO A 1 85 ? -8.303 10.419 -10.429 1.00 92.69 85 PRO A O 1
ATOM 684 N N . LEU A 1 86 ? -6.844 9.110 -9.344 1.00 88.81 86 LEU A N 1
ATOM 685 C CA . LEU A 1 86 ? -5.623 9.714 -9.875 1.00 88.81 86 LEU A CA 1
ATOM 686 C C . LEU A 1 86 ? -5.044 8.868 -11.013 1.00 88.81 86 LEU A C 1
ATOM 688 O O . LEU A 1 86 ? -4.942 7.645 -10.912 1.00 88.81 86 LEU A O 1
ATOM 692 N N . LYS A 1 87 ? -4.600 9.540 -12.082 1.00 82.19 87 LYS A N 1
ATOM 693 C CA . LYS A 1 87 ? -3.894 8.906 -13.213 1.00 82.19 87 LYS A CA 1
ATOM 694 C C . LYS A 1 87 ? -2.378 8.841 -13.028 1.00 82.19 87 LYS A C 1
ATOM 696 O O . LYS A 1 87 ? -1.726 8.019 -13.664 1.00 82.19 87 LYS A O 1
ATOM 701 N N . SER A 1 88 ? -1.821 9.714 -12.193 1.00 80.06 88 SER A N 1
ATOM 702 C CA . SER A 1 88 ? -0.383 9.862 -11.972 1.00 80.06 88 SER A CA 1
ATOM 703 C C . SER A 1 88 ? -0.109 10.254 -10.523 1.00 80.06 88 SER A C 1
ATOM 705 O O . SER A 1 88 ? -0.966 10.854 -9.875 1.00 80.06 88 SER A O 1
ATOM 707 N N . LEU A 1 89 ? 1.090 9.921 -10.046 1.00 78.62 89 LEU A N 1
ATOM 708 C CA . LEU A 1 89 ? 1.620 10.340 -8.750 1.00 78.62 89 LEU A CA 1
ATOM 709 C C . LEU A 1 89 ? 2.583 11.544 -8.874 1.00 78.62 89 LEU A C 1
ATOM 711 O O . LEU A 1 89 ? 3.081 12.021 -7.865 1.00 78.62 89 LEU A O 1
ATOM 715 N N . GLU A 1 90 ? 2.867 12.046 -10.086 1.00 75.44 90 GLU A N 1
ATOM 716 C CA . GLU A 1 90 ? 3.830 13.150 -10.312 1.00 75.44 90 GLU A CA 1
ATOM 717 C C . GLU A 1 90 ? 3.418 14.474 -9.667 1.00 75.44 90 GLU A C 1
ATOM 719 O O . GLU A 1 90 ? 4.270 15.265 -9.279 1.00 75.44 90 GLU A O 1
ATOM 724 N N . LYS A 1 91 ? 2.111 14.735 -9.597 1.00 79.25 91 LYS A N 1
ATOM 725 C CA . LYS A 1 91 ? 1.563 15.934 -8.973 1.00 79.25 91 LYS A CA 1
ATOM 726 C C . LYS A 1 91 ? 0.348 15.549 -8.155 1.00 79.25 91 LYS A C 1
ATOM 728 O O . LYS A 1 91 ? -0.741 15.353 -8.697 1.00 79.25 91 LYS A O 1
ATOM 733 N N . LEU A 1 92 ? 0.567 15.418 -6.855 1.00 87.38 92 LEU A N 1
ATOM 734 C CA . LEU A 1 92 ? -0.481 15.103 -5.903 1.00 87.38 92 LEU A CA 1
ATOM 735 C C . LEU A 1 92 ? -1.252 16.373 -5.499 1.00 87.38 92 LEU A C 1
ATOM 737 O O . LEU A 1 92 ? -0.657 17.448 -5.422 1.00 87.38 92 LEU A O 1
ATOM 741 N N . PRO A 1 93 ? -2.574 16.2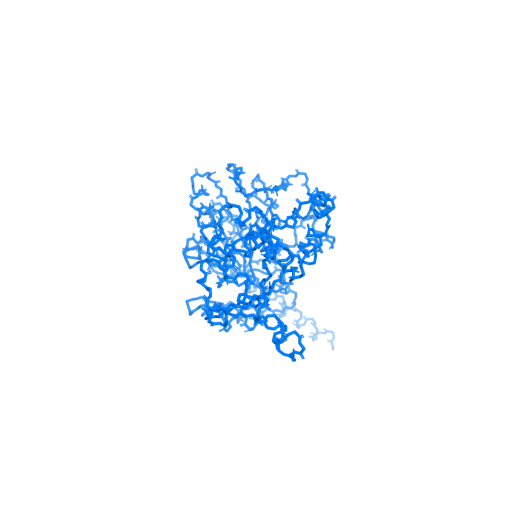76 -5.283 1.00 90.31 93 PRO A N 1
ATOM 742 C CA . PRO A 1 93 ? -3.390 17.395 -4.812 1.00 90.31 93 PRO A CA 1
ATOM 743 C C . PRO A 1 93 ? -3.001 17.801 -3.383 1.00 90.31 93 PRO A C 1
ATOM 745 O O . PRO A 1 93 ? -2.746 16.943 -2.545 1.00 90.31 93 PRO A O 1
ATOM 748 N N . GLU A 1 94 ? -2.955 19.099 -3.095 1.00 91.00 94 GLU A N 1
ATOM 749 C CA . GLU A 1 94 ? -2.682 19.626 -1.746 1.00 91.00 94 GLU A CA 1
ATOM 750 C C . GLU A 1 94 ? -3.870 19.373 -0.804 1.00 91.00 94 GLU A C 1
ATOM 752 O O . GLU A 1 94 ? -5.011 19.265 -1.271 1.00 91.00 94 GLU A O 1
ATOM 757 N N . LYS A 1 95 ? -3.623 19.317 0.515 1.00 92.00 95 LYS A N 1
ATOM 758 C CA . LYS A 1 95 ? -4.669 19.160 1.549 1.00 92.00 95 LYS A CA 1
ATOM 759 C C . LYS A 1 95 ? -5.621 18.002 1.227 1.00 92.00 95 LYS A C 1
ATOM 761 O O . LYS A 1 95 ? -6.843 18.168 1.156 1.00 92.00 95 LYS A O 1
ATOM 766 N N . ALA A 1 96 ? -5.044 16.845 0.923 1.00 94.38 96 ALA A N 1
ATOM 767 C CA . ALA A 1 96 ? -5.754 15.698 0.374 1.00 94.38 96 ALA A CA 1
ATOM 768 C C . ALA A 1 96 ? -5.369 14.402 1.082 1.00 94.38 96 ALA A C 1
ATOM 770 O O . ALA A 1 96 ? -4.224 14.219 1.492 1.00 94.38 96 ALA A O 1
ATOM 771 N N . THR A 1 97 ? -6.322 13.472 1.156 1.00 96.19 97 THR A N 1
ATOM 772 C CA . THR A 1 97 ? -6.040 12.092 1.567 1.00 96.19 97 THR A CA 1
ATOM 773 C C . THR A 1 97 ? -5.916 11.210 0.338 1.00 96.19 97 THR A C 1
ATOM 775 O O . THR A 1 97 ? -6.836 11.141 -0.473 1.00 96.19 97 THR A O 1
ATOM 778 N N . ILE A 1 98 ? -4.789 10.522 0.191 1.00 94.94 98 ILE A N 1
ATOM 779 C CA . ILE A 1 98 ? -4.440 9.797 -1.028 1.00 94.94 98 ILE A CA 1
ATOM 780 C C . ILE A 1 98 ? -4.157 8.341 -0.677 1.00 94.94 98 ILE A C 1
ATOM 782 O O . ILE A 1 98 ? -3.153 8.011 -0.047 1.00 94.94 98 ILE A O 1
ATOM 786 N N . PHE A 1 99 ? -5.044 7.451 -1.119 1.00 95.00 99 PHE A N 1
ATOM 787 C CA . PHE A 1 99 ? -4.864 6.012 -0.977 1.00 95.00 99 PHE A CA 1
ATOM 788 C C . PHE A 1 99 ? -4.141 5.421 -2.189 1.00 95.00 99 PHE A C 1
ATOM 790 O O . PHE A 1 99 ? -4.552 5.604 -3.337 1.00 95.00 99 PHE A O 1
ATOM 797 N N . ILE A 1 100 ? -3.078 4.670 -1.919 1.00 90.06 100 ILE A N 1
ATOM 798 C CA . ILE A 1 100 ? -2.211 4.041 -2.908 1.00 90.06 100 ILE A CA 1
ATOM 799 C C . ILE A 1 100 ? -2.188 2.533 -2.633 1.00 90.06 100 ILE A C 1
ATOM 801 O O . ILE A 1 100 ? -1.585 2.068 -1.660 1.00 90.06 100 ILE A O 1
ATOM 805 N N . ASP A 1 101 ? -2.845 1.752 -3.496 1.00 82.31 101 ASP A N 1
ATOM 806 C CA . ASP A 1 101 ? -2.838 0.287 -3.384 1.00 82.31 101 ASP A CA 1
ATOM 807 C C . ASP A 1 101 ? -1.522 -0.309 -3.923 1.00 82.31 101 ASP A C 1
ATOM 809 O O . ASP A 1 101 ? -0.860 0.250 -4.800 1.00 82.31 101 ASP A O 1
ATOM 813 N N . GLU A 1 102 ? -1.138 -1.483 -3.426 1.00 68.81 102 GLU A N 1
ATOM 814 C CA . GLU A 1 102 ? 0.156 -2.115 -3.685 1.00 68.81 102 GLU A CA 1
ATOM 815 C C . GLU A 1 102 ? 0.413 -2.299 -5.185 1.00 68.81 102 GLU A C 1
ATOM 817 O O . GLU A 1 102 ? 1.508 -2.036 -5.682 1.00 68.81 102 GLU A O 1
ATOM 822 N N . ALA A 1 103 ? -0.609 -2.735 -5.926 1.00 56.09 103 ALA A N 1
ATOM 823 C CA . ALA A 1 103 ? -0.516 -2.950 -7.367 1.00 56.09 103 ALA A CA 1
ATOM 824 C C . ALA A 1 103 ? -0.204 -1.651 -8.134 1.00 56.09 103 ALA A C 1
ATOM 826 O O . ALA A 1 103 ? 0.451 -1.699 -9.174 1.00 56.09 103 ALA A O 1
ATOM 827 N N . ALA A 1 104 ? -0.614 -0.501 -7.595 1.00 54.12 104 ALA A N 1
ATOM 828 C CA . ALA A 1 104 ? -0.359 0.821 -8.149 1.00 54.12 104 ALA A CA 1
ATOM 829 C C . ALA A 1 104 ? 1.116 1.213 -8.037 1.00 54.12 104 ALA A C 1
ATOM 831 O O . ALA A 1 104 ? 1.709 1.681 -9.010 1.00 54.12 104 ALA A O 1
ATOM 832 N N . LEU A 1 105 ? 1.716 0.964 -6.865 1.00 59.22 105 LEU A N 1
ATOM 833 C CA . LEU A 1 105 ? 3.148 1.161 -6.642 1.00 59.22 105 LEU A CA 1
ATOM 834 C C . LEU A 1 105 ? 3.929 0.328 -7.660 1.00 59.22 105 LEU A C 1
ATOM 836 O O . LEU A 1 105 ? 4.706 0.864 -8.440 1.00 59.22 105 LEU A O 1
ATOM 840 N N . TRP A 1 106 ? 3.643 -0.969 -7.772 1.00 57.69 106 TRP A N 1
ATOM 841 C CA . TRP A 1 106 ? 4.350 -1.829 -8.729 1.00 57.69 106 TRP A CA 1
ATOM 842 C C . TRP A 1 106 ? 4.126 -1.437 -10.198 1.00 57.69 106 TRP A C 1
ATOM 844 O O . TRP A 1 106 ? 5.064 -1.535 -10.990 1.00 57.69 106 TRP A O 1
ATOM 854 N N . PHE A 1 107 ? 2.932 -0.952 -10.559 1.00 47.28 107 PHE A N 1
ATOM 855 C CA . PHE A 1 107 ? 2.621 -0.451 -11.903 1.00 47.28 107 PHE A CA 1
ATOM 856 C C . PHE A 1 107 ? 3.434 0.799 -12.272 1.00 47.28 107 PHE A C 1
ATOM 858 O O . PHE A 1 107 ? 3.866 0.925 -13.419 1.00 47.28 107 PHE A O 1
ATOM 865 N N . TYR A 1 108 ? 3.679 1.696 -11.311 1.00 49.09 108 TYR A N 1
ATOM 866 C CA . TYR A 1 108 ? 4.436 2.927 -11.537 1.00 49.09 108 TYR A CA 1
ATOM 867 C C . TYR A 1 108 ? 5.957 2.677 -11.617 1.00 49.09 108 TYR A C 1
ATOM 869 O O . TYR A 1 108 ? 6.655 3.314 -12.407 1.00 49.09 108 TYR A O 1
ATOM 877 N N . SER A 1 109 ? 6.499 1.674 -10.908 1.00 50.41 109 SER A N 1
ATOM 878 C CA . SER A 1 109 ? 7.903 1.253 -11.080 1.00 50.41 109 SER A CA 1
ATOM 879 C C . SER A 1 109 ? 8.112 0.292 -12.243 1.00 50.41 109 SER A C 1
ATOM 881 O O . SER A 1 109 ? 8.476 -0.868 -12.054 1.00 50.41 109 SER A O 1
ATOM 883 N N . ARG A 1 110 ? 8.011 0.788 -13.475 1.00 48.66 110 ARG A N 1
ATOM 884 C CA . ARG A 1 110 ? 8.523 0.058 -14.651 1.00 48.66 110 ARG A CA 1
ATOM 885 C C . ARG A 1 110 ? 10.049 0.146 -14.822 1.00 48.66 110 ARG A C 1
ATOM 887 O O . ARG A 1 110 ? 10.583 -0.242 -15.853 1.00 48.66 110 ARG A O 1
ATOM 894 N N . SER A 1 111 ? 10.796 0.614 -13.817 1.00 40.28 111 SER A N 1
ATOM 895 C CA . SER A 1 111 ? 12.261 0.516 -13.808 1.00 40.28 111 SER A CA 1
ATOM 896 C C . SER A 1 111 ? 12.791 0.367 -12.380 1.00 40.28 111 SER A C 1
ATOM 898 O O . SER A 1 111 ? 12.491 1.212 -11.559 1.00 40.28 111 SER A O 1
ATOM 900 N N . SER A 1 112 ? 13.524 -0.725 -12.116 1.00 43.38 112 SER A N 1
ATOM 901 C CA . SER A 1 112 ? 14.258 -1.116 -10.889 1.00 43.38 112 SER A CA 1
ATOM 902 C C . SER A 1 112 ? 13.641 -0.793 -9.507 1.00 43.38 112 SER A C 1
ATOM 904 O O . SER A 1 112 ? 13.283 0.332 -9.181 1.00 43.38 112 SER A O 1
ATOM 906 N N . SER A 1 113 ? 13.642 -1.772 -8.591 1.00 45.03 113 SER A N 1
ATOM 907 C CA . SER A 1 113 ? 13.140 -1.593 -7.211 1.00 45.03 113 SER A CA 1
ATOM 908 C C . SER A 1 113 ? 13.792 -0.426 -6.445 1.00 45.03 113 SER A C 1
ATOM 910 O O . SER A 1 113 ? 13.200 0.112 -5.516 1.00 45.03 113 SER A O 1
ATOM 912 N N . GLN A 1 114 ? 14.997 -0.002 -6.847 1.00 50.12 114 GLN A N 1
ATOM 913 C CA . GLN A 1 114 ? 15.686 1.164 -6.287 1.00 50.12 114 GLN A CA 1
ATOM 914 C C . GLN A 1 114 ? 15.033 2.504 -6.659 1.00 50.12 114 GLN A C 1
ATOM 916 O O . GLN A 1 114 ? 15.158 3.450 -5.888 1.00 50.12 114 GLN A O 1
ATOM 921 N N . LYS A 1 115 ? 14.353 2.617 -7.808 1.00 57.41 115 LYS A N 1
ATOM 922 C CA . LYS A 1 115 ? 13.635 3.847 -8.180 1.00 57.41 115 LYS A CA 1
ATOM 923 C C . LYS A 1 115 ? 12.290 3.963 -7.467 1.00 57.41 115 LYS A C 1
ATOM 925 O O . LYS A 1 115 ? 11.941 5.065 -7.077 1.00 57.41 115 LYS A O 1
ATOM 930 N N . MET A 1 116 ? 11.590 2.848 -7.231 1.00 60.16 116 MET A N 1
ATOM 931 C CA . MET A 1 116 ? 10.332 2.839 -6.464 1.00 60.16 116 MET A CA 1
ATOM 932 C C . MET A 1 116 ? 10.534 3.348 -5.039 1.00 60.16 116 MET A C 1
ATOM 934 O O . MET A 1 116 ? 9.847 4.262 -4.610 1.00 60.16 116 MET A O 1
ATOM 938 N N . ASN A 1 117 ? 11.522 2.804 -4.325 1.00 64.81 117 ASN A N 1
ATOM 939 C CA . ASN A 1 117 ? 11.783 3.216 -2.947 1.00 64.81 117 ASN A CA 1
ATOM 940 C C . ASN A 1 117 ? 12.180 4.690 -2.862 1.00 64.81 117 ASN A C 1
ATOM 942 O O . ASN A 1 117 ? 11.641 5.409 -2.032 1.00 64.81 117 ASN A O 1
ATOM 946 N N . LYS A 1 118 ? 13.052 5.158 -3.767 1.00 70.88 118 LYS A N 1
ATOM 947 C CA . LYS A 1 118 ? 13.397 6.584 -3.865 1.00 70.88 118 LYS A CA 1
ATOM 948 C C . LYS A 1 118 ? 12.170 7.452 -4.124 1.00 70.88 118 LYS A C 1
ATOM 950 O O . LYS A 1 118 ? 12.061 8.520 -3.542 1.00 70.88 118 LYS A O 1
ATOM 955 N N . TYR A 1 119 ? 11.264 6.981 -4.972 1.00 75.81 119 TYR A N 1
ATOM 956 C CA . TYR A 1 119 ? 10.050 7.701 -5.314 1.00 75.81 119 TYR A CA 1
ATOM 957 C C . TYR A 1 119 ? 9.060 7.764 -4.146 1.00 75.81 119 TYR A C 1
ATOM 959 O O . TYR A 1 119 ? 8.574 8.839 -3.827 1.00 75.81 119 TYR A O 1
ATOM 967 N N . ILE A 1 120 ? 8.824 6.654 -3.440 1.00 78.06 120 ILE A N 1
ATOM 968 C CA . ILE A 1 120 ? 7.990 6.652 -2.227 1.00 78.06 120 ILE A CA 1
ATOM 969 C C . ILE A 1 120 ? 8.598 7.571 -1.162 1.00 78.06 120 ILE A C 1
ATOM 971 O O . ILE A 1 120 ? 7.872 8.350 -0.559 1.00 78.06 120 ILE A O 1
ATOM 975 N N . SER A 1 121 ? 9.919 7.539 -0.962 1.00 78.12 121 SER A N 1
ATOM 976 C CA . SER A 1 121 ? 10.590 8.461 -0.038 1.00 78.12 121 SER A CA 1
ATOM 977 C C . SER A 1 121 ? 10.410 9.931 -0.436 1.00 78.12 121 SER A C 1
ATOM 979 O O . SER A 1 121 ? 10.214 10.772 0.437 1.00 78.12 121 SER A O 1
ATOM 981 N N . GLN A 1 122 ? 10.443 10.249 -1.736 1.00 81.25 122 GLN A N 1
ATOM 982 C CA . GLN A 1 122 ? 10.150 11.599 -2.234 1.00 81.25 122 GLN A CA 1
ATOM 983 C C . GLN A 1 122 ? 8.702 11.997 -1.947 1.00 81.25 122 GLN A C 1
ATOM 985 O O . GLN A 1 122 ? 8.487 13.053 -1.365 1.00 81.25 122 GLN A O 1
ATOM 990 N N . LEU A 1 123 ? 7.734 11.128 -2.253 1.00 83.50 123 LEU A N 1
ATOM 991 C CA . LEU A 1 123 ? 6.319 11.374 -1.966 1.00 83.50 123 LEU A CA 1
ATOM 992 C C . LEU A 1 123 ? 6.067 11.612 -0.475 1.00 83.50 123 LEU A C 1
ATOM 994 O O . LEU A 1 123 ? 5.381 12.560 -0.119 1.00 83.50 123 LEU A O 1
ATOM 998 N N . VAL A 1 124 ? 6.651 10.787 0.397 1.00 83.44 124 VAL A N 1
ATOM 999 C CA . VAL A 1 124 ? 6.561 10.956 1.857 1.00 83.44 124 VAL A CA 1
ATOM 1000 C C . VAL A 1 124 ? 7.143 12.302 2.296 1.00 83.44 124 VAL A C 1
ATOM 1002 O O . VAL A 1 124 ? 6.550 12.988 3.121 1.00 83.44 124 VAL A O 1
ATOM 1005 N N . THR A 1 125 ? 8.273 12.713 1.715 1.00 81.62 125 THR A N 1
ATOM 1006 C CA . THR A 1 125 ? 8.894 14.012 2.021 1.00 81.62 125 THR A CA 1
ATOM 1007 C C . THR A 1 125 ? 8.016 15.179 1.559 1.00 81.62 125 THR A C 1
ATOM 1009 O O . THR A 1 125 ? 7.862 16.161 2.279 1.00 81.62 125 THR A O 1
ATOM 1012 N N . GLU A 1 126 ? 7.431 15.082 0.365 1.00 80.06 126 GLU A N 1
ATOM 1013 C CA . GLU A 1 126 ? 6.550 16.108 -0.203 1.00 80.06 126 GLU A CA 1
ATOM 1014 C C . GLU A 1 126 ? 5.219 16.212 0.551 1.00 80.06 126 GLU A C 1
ATOM 1016 O O . GLU A 1 126 ? 4.730 17.324 0.755 1.00 80.06 126 GLU A O 1
ATOM 1021 N N . ALA A 1 127 ? 4.672 15.086 1.022 1.00 79.81 127 ALA A N 1
ATOM 1022 C CA . ALA A 1 127 ? 3.401 15.036 1.740 1.00 79.81 127 ALA A CA 1
ATOM 1023 C C . ALA A 1 127 ? 3.377 15.950 2.969 1.00 79.81 127 ALA A C 1
ATOM 1025 O O . ALA A 1 127 ? 2.410 16.695 3.154 1.00 79.81 127 ALA A O 1
ATOM 1026 N N . ARG A 1 128 ? 4.484 15.976 3.729 1.00 73.06 128 ARG A N 1
ATOM 1027 C CA . ARG A 1 128 ? 4.660 16.846 4.905 1.00 73.06 128 ARG A CA 1
ATOM 1028 C C . ARG A 1 128 ? 4.466 18.326 4.574 1.00 73.06 128 ARG A C 1
ATOM 1030 O O . ARG A 1 128 ? 3.888 19.090 5.336 1.00 73.06 128 ARG A O 1
ATOM 1037 N N . HIS A 1 129 ? 4.951 18.756 3.411 1.00 78.25 129 HIS A N 1
ATOM 1038 C CA . HIS A 1 129 ? 4.888 20.158 2.993 1.00 78.25 129 HIS A CA 1
ATOM 1039 C C . HIS A 1 129 ? 3.537 20.557 2.391 1.00 78.25 129 HIS A C 1
ATOM 1041 O O . HIS A 1 129 ? 3.239 21.746 2.317 1.00 78.25 129 HIS A O 1
ATOM 1047 N N . GLN A 1 130 ? 2.749 19.583 1.936 1.00 83.44 130 GLN A N 1
ATOM 1048 C CA . GLN A 1 130 ? 1.508 19.795 1.187 1.00 83.44 130 GLN A CA 1
ATOM 1049 C C . GLN A 1 130 ? 0.249 19.512 2.021 1.00 83.44 130 GLN A C 1
ATOM 1051 O O . GLN A 1 130 ? -0.856 19.493 1.468 1.00 83.44 130 GLN A O 1
ATOM 1056 N N . GLU A 1 131 ? 0.411 19.284 3.333 1.00 86.00 131 GLU A N 1
ATOM 1057 C CA . GLU A 1 131 ? -0.658 18.884 4.260 1.00 86.00 131 GLU A CA 1
ATOM 1058 C C . GLU A 1 131 ? -1.434 17.659 3.726 1.00 86.00 131 GLU A C 1
ATOM 1060 O O . GLU A 1 131 ? -2.665 17.620 3.723 1.00 86.00 131 GLU A O 1
ATOM 1065 N N . GLN A 1 132 ? -0.708 16.676 3.182 1.00 91.62 132 GLN A N 1
ATOM 1066 C CA . GLN A 1 132 ? -1.283 15.462 2.602 1.00 91.62 132 GLN A CA 1
ATOM 1067 C C . GLN A 1 132 ? -1.222 14.300 3.589 1.00 91.62 132 GLN A C 1
ATOM 1069 O O . GLN A 1 132 ? -0.208 14.090 4.247 1.00 91.62 132 GLN A O 1
ATOM 1074 N N . LEU A 1 133 ? -2.271 13.477 3.583 1.00 94.00 133 LEU A N 1
ATOM 1075 C CA . LEU A 1 133 ? -2.246 12.151 4.190 1.00 94.00 133 LEU A CA 1
ATOM 1076 C C . LEU A 1 133 ? -2.045 11.098 3.095 1.00 94.00 133 LEU A C 1
ATOM 1078 O O . LEU A 1 133 ? -2.934 10.862 2.272 1.00 94.00 133 LEU A O 1
ATOM 1082 N N . LEU A 1 134 ? -0.892 10.432 3.093 1.00 93.06 134 LEU A N 1
ATOM 1083 C CA . LEU A 1 134 ? -0.594 9.307 2.213 1.00 93.06 134 LEU A CA 1
ATOM 1084 C C . LEU A 1 134 ? -0.884 7.981 2.911 1.00 93.06 134 LEU A C 1
ATOM 1086 O O . LEU A 1 134 ? -0.357 7.688 3.982 1.00 93.06 134 LEU A O 1
ATOM 1090 N N . ILE A 1 135 ? -1.682 7.133 2.265 1.00 94.06 135 ILE A N 1
ATOM 1091 C CA . ILE A 1 135 ? -2.038 5.810 2.776 1.00 94.06 135 ILE A CA 1
ATOM 1092 C C . ILE A 1 135 ? -1.525 4.757 1.801 1.00 94.06 135 ILE A C 1
ATOM 1094 O O . ILE A 1 135 ? -2.042 4.622 0.692 1.00 94.06 135 ILE A O 1
ATOM 1098 N N . PHE A 1 136 ? -0.549 3.958 2.222 1.00 90.88 136 PHE A N 1
ATOM 1099 C CA . PHE A 1 136 ? 0.037 2.908 1.391 1.00 90.88 136 PHE A CA 1
ATOM 1100 C C . PHE A 1 136 ? -0.441 1.527 1.831 1.00 90.88 136 PHE A C 1
ATOM 1102 O O . PHE A 1 136 ? -0.145 1.098 2.944 1.00 90.88 136 PHE A O 1
ATOM 1109 N N . ALA A 1 137 ? -1.111 0.775 0.955 1.00 89.94 137 ALA A N 1
ATOM 1110 C CA . ALA A 1 137 ? -1.381 -0.641 1.207 1.00 89.94 137 ALA A CA 1
ATOM 1111 C C . ALA A 1 137 ? -0.289 -1.543 0.613 1.00 89.94 137 ALA A C 1
ATOM 1113 O O . ALA A 1 137 ? 0.116 -1.388 -0.535 1.00 89.94 137 ALA A O 1
ATOM 1114 N N . THR A 1 138 ? 0.167 -2.533 1.385 1.00 84.56 138 THR A N 1
ATOM 1115 C CA . THR A 1 138 ? 1.134 -3.552 0.944 1.00 84.56 138 THR A CA 1
ATOM 1116 C C . THR A 1 138 ? 0.896 -4.908 1.619 1.00 84.56 138 THR A C 1
ATOM 1118 O O . THR A 1 138 ? 0.296 -5.021 2.682 1.00 84.56 138 THR A O 1
ATOM 1121 N N . HIS A 1 139 ? 1.332 -6.000 0.999 1.00 77.50 139 HIS A N 1
ATOM 1122 C CA . HIS A 1 139 ? 1.284 -7.356 1.549 1.00 77.50 139 HIS A CA 1
ATOM 1123 C C . HIS A 1 139 ? 2.359 -7.612 2.612 1.00 77.50 139 HIS A C 1
ATOM 1125 O O . HIS A 1 139 ? 2.221 -8.537 3.419 1.00 77.50 139 HIS A O 1
ATOM 1131 N N . THR A 1 140 ? 3.458 -6.861 2.554 1.00 74.06 140 THR A N 1
ATOM 1132 C CA . THR A 1 140 ? 4.610 -6.978 3.453 1.00 74.06 140 THR A CA 1
ATOM 1133 C C . THR A 1 140 ? 5.354 -5.650 3.493 1.00 74.06 140 THR A C 1
ATOM 1135 O O . THR A 1 140 ? 5.559 -5.008 2.459 1.00 74.06 140 THR A O 1
ATOM 1138 N N . LEU A 1 141 ? 5.777 -5.253 4.688 1.00 77.44 141 LEU A N 1
ATOM 1139 C CA . LEU A 1 141 ? 6.525 -4.022 4.921 1.00 77.44 141 LEU A CA 1
ATOM 1140 C C . LEU A 1 141 ? 7.973 -4.151 4.436 1.00 77.44 141 LEU A C 1
ATOM 1142 O O . LEU A 1 141 ? 8.580 -3.160 4.049 1.00 77.44 141 LEU A O 1
ATOM 1146 N N . ARG A 1 142 ? 8.497 -5.377 4.303 1.00 72.44 142 ARG A N 1
ATOM 1147 C CA . ARG A 1 142 ? 9.808 -5.648 3.688 1.00 72.44 142 ARG A CA 1
ATOM 1148 C C . ARG A 1 142 ? 9.985 -5.047 2.291 1.00 72.44 142 ARG A C 1
ATOM 1150 O O . ARG A 1 142 ? 11.125 -4.807 1.883 1.00 72.44 142 ARG A O 1
ATOM 1157 N N . LYS A 1 143 ? 8.887 -4.876 1.547 1.00 71.31 143 LYS A N 1
ATOM 1158 C CA . LYS A 1 143 ? 8.881 -4.277 0.204 1.00 71.31 143 LYS A CA 1
ATOM 1159 C C . LYS A 1 143 ? 9.170 -2.777 0.225 1.00 71.31 143 LYS A C 1
ATOM 1161 O O . LYS A 1 143 ? 9.668 -2.275 -0.774 1.00 71.31 143 LYS A O 1
ATOM 1166 N N . LEU A 1 144 ? 8.889 -2.103 1.336 1.00 72.75 144 LEU A N 1
ATOM 1167 C CA . LEU A 1 144 ? 9.171 -0.687 1.526 1.00 72.75 144 LEU A CA 1
ATOM 1168 C C . LEU A 1 144 ? 10.583 -0.494 2.085 1.00 72.75 144 LEU A C 1
ATOM 1170 O O . LEU A 1 144 ? 11.158 -1.381 2.731 1.00 72.75 144 LEU A O 1
ATOM 1174 N N . ASP A 1 145 ? 11.175 0.663 1.804 1.00 73.00 145 ASP A N 1
ATOM 1175 C CA . ASP A 1 145 ? 12.420 1.054 2.457 1.00 73.00 145 ASP A CA 1
ATOM 1176 C C . ASP A 1 145 ? 12.214 1.185 3.973 1.00 73.00 145 ASP A C 1
ATOM 1178 O O . ASP A 1 145 ? 11.111 1.486 4.423 1.00 73.00 145 ASP A O 1
ATOM 1182 N N . ILE A 1 146 ? 13.251 0.905 4.771 1.00 72.31 146 ILE A N 1
ATOM 1183 C CA . ILE A 1 146 ? 13.123 1.006 6.231 1.00 72.31 146 ILE A CA 1
ATOM 1184 C C . ILE A 1 146 ? 12.828 2.443 6.656 1.00 72.31 146 ILE A C 1
ATOM 1186 O O . ILE A 1 146 ? 12.040 2.616 7.573 1.00 72.31 146 ILE A O 1
ATOM 1190 N N . GLY A 1 147 ? 13.369 3.444 5.951 1.00 73.25 147 GLY A N 1
ATOM 1191 C CA . GLY A 1 147 ? 13.081 4.851 6.217 1.00 73.25 147 GLY A CA 1
ATOM 1192 C C . GLY A 1 147 ? 11.586 5.135 6.141 1.00 73.25 147 GLY A C 1
ATOM 1193 O O . GLY A 1 147 ? 11.020 5.619 7.102 1.00 73.25 147 GLY A O 1
ATOM 1194 N N . VAL A 1 148 ? 10.914 4.672 5.081 1.00 76.12 148 VAL A N 1
ATOM 1195 C CA . VAL A 1 148 ? 9.456 4.841 4.914 1.00 76.12 148 VAL A CA 1
ATOM 1196 C C . VAL A 1 148 ? 8.658 4.179 6.040 1.00 76.12 148 VAL A C 1
ATOM 1198 O O . VAL A 1 148 ? 7.621 4.691 6.439 1.00 76.12 148 VAL A O 1
ATOM 1201 N N . VAL A 1 149 ? 9.116 3.030 6.546 1.00 81.56 149 VAL A N 1
ATOM 1202 C CA . VAL A 1 149 ? 8.449 2.350 7.670 1.00 81.56 149 VAL A CA 1
ATOM 1203 C C . VAL A 1 149 ? 8.680 3.089 8.988 1.00 81.56 149 VAL A C 1
ATOM 1205 O O . VAL A 1 149 ? 7.777 3.132 9.812 1.00 81.56 149 VAL A O 1
ATOM 1208 N N . MET A 1 150 ? 9.866 3.665 9.177 1.00 79.44 150 MET A N 1
ATOM 1209 C CA . MET A 1 150 ? 10.218 4.451 10.363 1.00 79.44 150 MET A CA 1
ATOM 1210 C C . MET A 1 150 ? 9.579 5.847 10.360 1.00 79.44 150 MET A C 1
ATOM 1212 O O . MET A 1 150 ? 9.322 6.386 11.427 1.00 79.44 150 MET A O 1
ATOM 1216 N N . ASP A 1 151 ? 9.331 6.414 9.179 1.00 82.69 151 ASP A N 1
ATOM 1217 C CA . ASP A 1 151 ? 8.668 7.706 8.970 1.00 82.69 151 ASP A CA 1
ATOM 1218 C C . ASP A 1 151 ? 7.133 7.611 9.016 1.00 82.69 151 ASP A C 1
ATOM 1220 O O . ASP A 1 151 ? 6.463 8.630 8.873 1.00 82.69 151 ASP A O 1
ATOM 1224 N N . ALA A 1 152 ? 6.568 6.408 9.155 1.00 88.50 152 ALA A N 1
ATOM 1225 C CA . ALA A 1 152 ? 5.125 6.220 9.230 1.00 88.50 152 ALA A CA 1
ATOM 1226 C C . ALA A 1 152 ? 4.588 6.597 10.617 1.00 88.50 152 ALA A C 1
ATOM 1228 O O . ALA A 1 152 ? 5.063 6.083 11.629 1.00 88.50 152 ALA A O 1
ATOM 1229 N N . ASP A 1 153 ? 3.535 7.412 10.649 1.00 92.56 153 ASP A N 1
ATOM 1230 C CA . ASP A 1 153 ? 2.873 7.845 11.887 1.00 92.56 153 ASP A CA 1
ATOM 1231 C C . ASP A 1 153 ? 1.980 6.743 12.473 1.00 92.56 153 ASP A C 1
ATOM 1233 O O . ASP A 1 153 ? 1.780 6.639 13.689 1.00 92.56 153 ASP A O 1
ATOM 1237 N N . ALA A 1 154 ? 1.451 5.881 11.597 1.00 93.81 154 ALA A N 1
ATOM 1238 C CA . ALA A 1 154 ? 0.691 4.707 11.992 1.00 93.81 154 ALA A CA 1
ATOM 1239 C C . ALA A 1 154 ? 0.878 3.522 11.037 1.00 93.81 154 ALA A C 1
ATOM 1241 O O . ALA A 1 154 ? 0.928 3.652 9.808 1.00 93.81 154 ALA A O 1
ATOM 1242 N N . ILE A 1 155 ? 0.880 2.321 11.616 1.00 93.81 155 ILE A N 1
ATOM 1243 C CA . ILE A 1 155 ? 0.816 1.051 10.900 1.00 93.81 155 ILE A CA 1
ATOM 1244 C C . ILE A 1 155 ? -0.501 0.352 11.248 1.00 93.81 155 ILE A C 1
ATOM 1246 O O . ILE A 1 155 ? -0.768 -0.037 12.384 1.00 93.81 155 ILE A O 1
ATOM 1250 N N . LEU A 1 156 ? -1.329 0.159 10.228 1.00 95.44 156 LEU A N 1
ATOM 1251 C CA . LEU A 1 156 ? -2.617 -0.513 10.291 1.00 95.44 156 LEU A CA 1
ATOM 1252 C C . LEU A 1 156 ? -2.476 -1.948 9.780 1.00 95.44 156 LEU A C 1
ATOM 1254 O O . LEU A 1 156 ? -2.332 -2.218 8.585 1.00 95.44 156 LEU A O 1
ATOM 1258 N N . PHE A 1 157 ? -2.563 -2.907 10.687 1.00 94.12 157 PHE A N 1
ATOM 1259 C CA . PHE A 1 157 ? -2.493 -4.320 10.367 1.00 94.12 157 PHE A CA 1
ATOM 1260 C C . PHE A 1 157 ? -3.887 -4.903 10.137 1.00 94.12 157 PHE A C 1
ATOM 1262 O O . PHE A 1 157 ? -4.729 -4.991 11.032 1.00 94.12 157 PHE A O 1
ATOM 1269 N N . LYS A 1 158 ? -4.097 -5.416 8.930 1.00 94.56 158 LYS A N 1
ATOM 1270 C CA . LYS A 1 158 ? -5.016 -6.527 8.687 1.00 94.56 158 LYS A CA 1
ATOM 1271 C C . LYS A 1 158 ? -4.324 -7.848 9.012 1.00 94.56 158 LYS A C 1
ATOM 1273 O O . LYS A 1 158 ? -3.100 -7.909 9.109 1.00 94.56 158 LYS A O 1
ATOM 1278 N N . GLU A 1 159 ? -5.110 -8.919 9.137 1.00 92.31 159 GLU A N 1
ATOM 1279 C CA . GLU A 1 159 ? -4.619 -10.234 9.570 1.00 92.31 159 GLU A CA 1
ATOM 1280 C C . GLU A 1 159 ? -3.320 -10.644 8.832 1.00 92.31 159 GLU A C 1
ATOM 1282 O O . GLU A 1 159 ? -3.330 -10.826 7.605 1.00 92.31 159 GLU A O 1
ATOM 1287 N N . PRO A 1 160 ? -2.185 -10.795 9.540 1.00 88.25 160 PRO A N 1
ATOM 1288 C CA . PRO A 1 160 ? -0.921 -11.161 8.908 1.00 88.25 160 PRO A CA 1
ATOM 1289 C C . PRO A 1 160 ? -0.896 -12.609 8.391 1.00 88.25 160 PRO A C 1
ATOM 1291 O O . PRO A 1 160 ? -1.546 -13.508 8.925 1.00 88.25 160 PRO A O 1
ATOM 1294 N N . SER A 1 161 ? -0.086 -12.872 7.359 1.00 82.38 161 SER A N 1
ATOM 1295 C CA . SER A 1 161 ? 0.184 -14.242 6.884 1.00 82.38 161 SER A CA 1
ATOM 1296 C C . SER A 1 161 ? 1.241 -14.926 7.752 1.00 82.38 161 SER A C 1
ATOM 1298 O O . SER A 1 161 ? 2.200 -14.287 8.181 1.00 82.38 161 SER A O 1
ATOM 1300 N N . PHE A 1 162 ? 1.129 -16.248 7.940 1.00 70.06 162 PHE A N 1
ATOM 1301 C CA . PHE A 1 162 ? 2.123 -17.035 8.680 1.00 70.06 162 PHE A CA 1
ATOM 1302 C C . PHE A 1 162 ? 3.519 -16.983 8.058 1.00 70.06 162 PHE A C 1
ATOM 1304 O O . PHE A 1 162 ? 4.511 -16.897 8.782 1.00 70.06 162 PHE A O 1
ATOM 1311 N N . LEU A 1 163 ? 3.601 -17.017 6.729 1.00 70.50 163 LEU A N 1
ATOM 1312 C CA . LEU A 1 163 ? 4.883 -16.933 6.037 1.00 70.50 163 LEU A CA 1
ATOM 1313 C C . LEU A 1 163 ? 5.440 -15.510 6.109 1.00 70.50 163 LEU A C 1
ATOM 1315 O O . LEU A 1 163 ? 6.611 -15.338 6.429 1.00 70.50 163 LEU A O 1
ATOM 1319 N N . HIS A 1 164 ? 4.603 -14.487 5.912 1.00 67.19 164 HIS A N 1
ATOM 1320 C CA . HIS A 1 164 ? 5.064 -13.094 5.962 1.00 67.19 164 HIS A CA 1
ATOM 1321 C C . HIS A 1 164 ? 5.607 -12.741 7.349 1.00 67.19 164 HIS A C 1
ATOM 1323 O O . HIS A 1 164 ? 6.706 -12.208 7.437 1.00 67.19 164 HIS A O 1
ATOM 1329 N N . SER A 1 165 ? 4.935 -13.171 8.426 1.00 64.50 165 SER A N 1
ATOM 1330 C CA . SER A 1 165 ? 5.423 -12.960 9.795 1.00 64.50 165 SER A CA 1
ATOM 1331 C C . SER A 1 165 ? 6.787 -13.605 10.067 1.00 64.50 165 SER A C 1
ATOM 1333 O O . SER A 1 165 ? 7.469 -13.190 10.987 1.00 64.50 165 SER A O 1
ATOM 1335 N N . LYS A 1 166 ? 7.204 -14.627 9.303 1.00 65.50 166 LYS A N 1
ATOM 1336 C CA . LYS A 1 166 ? 8.540 -15.240 9.438 1.00 65.50 166 LYS A CA 1
ATOM 1337 C C . LYS A 1 166 ? 9.604 -14.571 8.565 1.00 65.50 166 LYS A C 1
ATOM 1339 O O . LYS A 1 166 ? 10.783 -14.641 8.900 1.00 65.50 166 LYS A O 1
ATOM 1344 N N . PHE A 1 167 ? 9.201 -13.955 7.455 1.00 67.50 167 PHE A N 1
ATOM 1345 C CA . PHE A 1 167 ? 10.105 -13.376 6.457 1.00 67.50 167 PHE A CA 1
ATOM 1346 C C . PHE A 1 167 ? 10.224 -11.847 6.523 1.00 67.50 167 PHE A C 1
ATOM 1348 O O . PHE A 1 167 ? 10.959 -11.278 5.714 1.00 67.50 167 PHE A O 1
ATOM 1355 N N . GLU A 1 168 ? 9.552 -11.186 7.469 1.00 74.75 168 GLU A N 1
ATOM 1356 C CA . GLU A 1 168 ? 9.767 -9.763 7.761 1.00 74.75 168 GLU A CA 1
ATOM 1357 C C . GLU A 1 168 ? 11.179 -9.479 8.297 1.00 74.75 168 GLU A C 1
ATOM 1359 O O . GLU A 1 168 ? 11.887 -10.385 8.762 1.00 74.75 168 GLU A O 1
ATOM 1364 N N . ARG A 1 169 ? 11.597 -8.209 8.219 1.00 72.38 169 ARG A N 1
ATOM 1365 C CA . ARG A 1 169 ? 12.838 -7.724 8.859 1.00 72.38 169 ARG A CA 1
ATOM 1366 C C . ARG A 1 169 ? 12.752 -7.899 10.375 1.00 72.38 169 ARG A C 1
ATOM 1368 O O . ARG A 1 169 ? 11.649 -7.898 10.906 1.00 72.38 169 ARG A O 1
ATOM 1375 N N . SER A 1 170 ? 13.887 -8.102 11.041 1.00 75.75 170 SER A N 1
ATOM 1376 C CA . SER A 1 170 ? 13.967 -8.411 12.479 1.00 75.75 170 SER A CA 1
ATOM 1377 C C . SER A 1 170 ? 13.105 -7.484 13.337 1.00 75.75 170 SER A C 1
ATOM 1379 O O . SER A 1 170 ? 12.330 -7.972 14.148 1.00 75.75 170 SER A O 1
ATOM 1381 N N . GLU A 1 171 ? 13.171 -6.185 13.062 1.00 73.31 171 GLU A N 1
ATOM 1382 C CA . GLU A 1 171 ? 12.506 -5.099 13.784 1.00 73.31 171 GLU A CA 1
ATOM 1383 C C . GLU A 1 171 ? 10.975 -5.173 13.657 1.00 73.31 171 GLU A C 1
ATOM 1385 O O . GLU A 1 171 ? 10.243 -5.005 14.622 1.00 73.31 171 GLU A O 1
ATOM 1390 N N . ILE A 1 172 ? 10.475 -5.497 12.462 1.00 80.19 172 ILE A N 1
ATOM 1391 C CA . ILE A 1 172 ? 9.034 -5.585 12.167 1.00 80.19 172 ILE A CA 1
ATOM 1392 C C . ILE A 1 172 ? 8.470 -6.972 12.492 1.00 80.19 172 ILE A C 1
ATOM 1394 O O . ILE A 1 172 ? 7.259 -7.159 12.640 1.00 80.19 172 ILE A O 1
ATOM 1398 N N . ARG A 1 173 ? 9.341 -7.977 12.586 1.00 82.94 173 ARG A N 1
ATOM 1399 C CA . ARG A 1 173 ? 8.963 -9.378 12.765 1.00 82.94 173 ARG A CA 1
ATOM 1400 C C . ARG A 1 173 ? 8.287 -9.622 14.105 1.00 82.94 173 ARG A C 1
ATOM 1402 O O . ARG A 1 173 ? 7.305 -10.362 14.138 1.00 82.94 173 ARG A O 1
ATOM 1409 N N . GLU A 1 174 ? 8.821 -9.036 15.171 1.00 84.25 174 GLU A N 1
ATOM 1410 C CA . GLU A 1 174 ? 8.292 -9.182 16.530 1.00 84.25 174 GLU A CA 1
ATOM 1411 C C . GLU A 1 174 ? 6.895 -8.567 16.619 1.00 84.25 174 GLU A C 1
ATOM 1413 O O . GLU A 1 174 ? 5.936 -9.301 16.860 1.00 84.25 174 GLU A O 1
ATOM 1418 N N . ILE A 1 175 ? 6.754 -7.306 16.200 1.00 86.75 175 ILE A N 1
ATOM 1419 C CA . ILE A 1 175 ? 5.466 -6.601 16.100 1.00 86.75 175 ILE A CA 1
ATOM 1420 C C . ILE A 1 175 ? 4.456 -7.418 15.281 1.00 86.75 175 ILE A C 1
ATOM 1422 O O . ILE A 1 175 ? 3.348 -7.719 15.719 1.00 86.75 175 ILE A O 1
ATOM 1426 N N . THR A 1 176 ? 4.844 -7.869 14.084 1.00 86.75 176 THR A N 1
ATOM 1427 C CA . THR A 1 176 ? 3.941 -8.638 13.208 1.00 86.75 176 THR A CA 1
ATOM 1428 C C . THR A 1 176 ? 3.508 -9.963 13.846 1.00 86.75 176 THR A C 1
ATOM 1430 O O . THR A 1 176 ? 2.400 -10.449 13.591 1.00 86.75 176 THR A O 1
ATOM 1433 N N . ARG A 1 177 ? 4.375 -10.589 14.651 1.00 86.62 177 ARG A N 1
ATOM 1434 C CA . ARG A 1 177 ? 4.075 -11.840 15.355 1.00 86.62 177 ARG A CA 1
ATOM 1435 C C . ARG A 1 177 ? 3.085 -11.607 16.492 1.00 86.62 177 ARG A C 1
ATOM 1437 O O . ARG A 1 177 ? 2.135 -12.381 16.591 1.00 86.62 177 ARG A O 1
ATOM 1444 N N . GLU A 1 178 ? 3.281 -10.559 17.279 1.00 89.31 178 GLU A N 1
ATOM 1445 C CA . GLU A 1 178 ? 2.378 -10.164 18.364 1.00 89.31 178 GLU A CA 1
ATOM 1446 C C . GLU A 1 178 ? 0.992 -9.825 17.822 1.00 89.31 178 GLU A C 1
ATOM 1448 O O . GLU A 1 178 ? 0.002 -10.440 18.218 1.00 89.31 178 GLU A O 1
ATOM 1453 N N . VAL A 1 179 ? 0.922 -8.964 16.805 1.00 90.88 179 VAL A N 1
ATOM 1454 C CA . VAL A 1 179 ? -0.328 -8.622 16.113 1.00 90.88 179 VAL A CA 1
ATOM 1455 C C . VAL A 1 179 ? -1.053 -9.877 15.632 1.00 90.88 179 VAL A C 1
ATOM 1457 O O . VAL A 1 179 ? -2.263 -10.033 15.803 1.00 90.88 179 VAL A O 1
ATOM 1460 N N . LYS A 1 180 ? -0.325 -10.819 15.032 1.00 90.50 180 LYS A N 1
ATOM 1461 C CA . LYS A 1 180 ? -0.912 -12.073 14.558 1.00 90.50 180 LYS A CA 1
ATOM 1462 C C . LYS A 1 180 ? -1.458 -12.927 15.701 1.00 90.50 180 LYS A C 1
ATOM 1464 O O . LYS A 1 180 ? -2.502 -13.561 15.533 1.00 90.50 180 LYS A O 1
ATOM 1469 N N . GLU A 1 181 ? -0.766 -12.973 16.832 1.00 90.00 181 GLU A N 1
ATOM 1470 C CA . GLU A 1 181 ? -1.257 -13.650 18.026 1.00 90.00 181 GLU A CA 1
ATOM 1471 C C . GLU A 1 181 ? -2.547 -12.995 18.530 1.00 90.00 181 GLU A C 1
ATOM 1473 O O . GLU A 1 181 ? -3.517 -13.701 18.801 1.00 90.00 181 GLU A O 1
ATOM 1478 N N . GLN A 1 182 ? -2.627 -11.664 18.533 1.00 91.00 182 GLN A N 1
ATOM 1479 C CA . GLN A 1 182 ? -3.853 -10.937 18.869 1.00 91.00 182 GLN A CA 1
ATOM 1480 C C . GLN A 1 182 ? -4.998 -11.276 17.899 1.00 91.00 182 GLN A C 1
ATOM 1482 O O . GLN A 1 182 ? -6.094 -11.635 18.329 1.00 91.00 182 GLN A O 1
ATOM 1487 N N . PHE A 1 183 ? -4.741 -11.305 16.586 1.00 89.19 183 PHE A N 1
ATOM 1488 C CA . PHE A 1 183 ? -5.736 -11.734 15.590 1.00 89.19 183 PHE A CA 1
ATOM 1489 C C . PHE A 1 183 ? -6.198 -13.184 15.794 1.00 89.19 183 PHE A C 1
ATOM 1491 O O . PHE A 1 183 ? -7.344 -13.511 15.485 1.00 89.19 183 PHE A O 1
ATOM 1498 N N . SER A 1 184 ? -5.333 -14.065 16.307 1.00 89.06 184 SER A N 1
ATOM 1499 C CA . SER A 1 184 ? -5.682 -15.469 16.557 1.00 89.06 184 SER A CA 1
ATOM 1500 C C . SER A 1 184 ? -6.731 -15.639 17.659 1.00 89.06 184 SER A C 1
ATOM 1502 O O . SER A 1 184 ? -7.509 -16.594 17.604 1.00 89.06 184 SER A O 1
ATOM 1504 N N . LYS A 1 185 ? -6.797 -14.684 18.597 1.00 89.88 185 LYS A N 1
ATOM 1505 C CA . LYS A 1 185 ? -7.774 -14.643 19.693 1.00 89.88 185 LYS A CA 1
ATOM 1506 C C . LYS A 1 185 ? -9.162 -14.201 19.214 1.00 89.88 185 LYS A C 1
ATOM 1508 O O . LYS A 1 185 ? -10.162 -14.549 19.839 1.00 89.88 185 LYS A O 1
ATOM 1513 N N . LEU A 1 186 ? -9.245 -13.492 18.083 1.00 87.56 186 LEU A N 1
ATOM 1514 C CA . LEU A 1 186 ? -10.515 -13.058 17.499 1.00 87.56 186 LEU A CA 1
ATOM 1515 C C . LEU A 1 186 ? -11.291 -14.228 16.874 1.00 87.56 186 LEU A C 1
ATOM 1517 O O . LEU A 1 186 ? -10.742 -15.051 16.124 1.00 87.56 186 LEU A O 1
ATOM 1521 N N . ARG A 1 187 ? -12.604 -14.244 17.131 1.00 85.75 187 ARG A N 1
ATOM 1522 C CA . ARG A 1 187 ? -13.578 -15.173 16.541 1.00 85.75 187 ARG A CA 1
ATOM 1523 C C . ARG A 1 187 ? -14.364 -14.499 15.411 1.00 85.75 187 ARG A C 1
ATOM 1525 O O . ARG A 1 187 ? -14.506 -13.282 15.380 1.00 85.75 187 ARG A O 1
ATOM 1532 N N . GLY A 1 188 ? -14.897 -15.302 14.491 1.00 87.38 188 GLY A N 1
ATOM 1533 C CA . GLY A 1 188 ? -15.715 -14.810 13.378 1.00 87.38 188 GLY A CA 1
ATOM 1534 C C . GLY A 1 188 ? -14.906 -14.170 12.244 1.00 87.38 188 GLY A C 1
ATOM 1535 O O . GLY A 1 188 ? -13.757 -14.537 11.992 1.00 87.38 188 GLY A O 1
ATOM 1536 N N . ASP A 1 189 ? -15.533 -13.242 11.517 1.00 85.56 189 ASP A N 1
ATOM 1537 C CA . ASP A 1 189 ? -14.914 -12.590 10.361 1.00 85.56 189 ASP A CA 1
ATOM 1538 C C . ASP A 1 189 ? -13.905 -11.514 10.784 1.00 85.56 189 ASP A C 1
ATOM 1540 O O . ASP A 1 189 ? -14.253 -10.364 11.064 1.00 85.56 189 ASP A O 1
ATOM 1544 N N . ARG A 1 190 ? -12.628 -11.896 10.767 1.00 89.19 190 ARG A N 1
ATOM 1545 C CA . ARG A 1 190 ? -11.491 -11.044 11.137 1.00 89.19 190 ARG A CA 1
ATOM 1546 C C . ARG A 1 190 ? -11.278 -9.851 10.204 1.00 89.19 190 ARG A C 1
ATOM 1548 O O . ARG A 1 190 ? -10.595 -8.911 10.593 1.00 89.19 190 ARG A O 1
ATOM 1555 N N . ARG A 1 191 ? -11.860 -9.844 8.995 1.00 89.12 191 ARG A N 1
ATOM 1556 C CA . ARG A 1 191 ? -11.695 -8.740 8.023 1.00 89.12 191 ARG A CA 1
ATOM 1557 C C . ARG A 1 191 ? -12.270 -7.418 8.537 1.00 89.12 191 ARG A C 1
ATOM 1559 O O . ARG A 1 191 ? -11.778 -6.356 8.158 1.00 89.12 191 ARG A O 1
ATOM 1566 N N . LYS A 1 192 ? -13.255 -7.501 9.437 1.00 89.75 192 LYS A N 1
ATOM 1567 C CA . LYS A 1 192 ? -13.914 -6.363 10.097 1.00 89.75 192 LYS A CA 1
ATOM 1568 C C . LYS A 1 192 ? -13.047 -5.681 11.155 1.00 89.75 192 LYS A C 1
ATOM 1570 O O . LYS A 1 192 ? -13.481 -4.693 11.734 1.00 89.75 192 LYS A O 1
ATOM 1575 N N . TYR A 1 193 ? -11.862 -6.214 11.442 1.00 92.69 193 TYR A N 1
ATOM 1576 C CA . TYR A 1 193 ? -10.961 -5.685 12.455 1.00 92.69 193 TYR A CA 1
ATOM 1577 C C . TYR A 1 193 ? -9.655 -5.224 11.814 1.00 92.69 193 TYR A C 1
ATOM 1579 O O . TYR A 1 193 ? -9.184 -5.787 10.821 1.00 92.69 193 TYR A O 1
ATOM 1587 N N . THR A 1 194 ? -9.080 -4.185 12.399 1.00 95.38 194 THR A N 1
ATOM 1588 C CA . THR A 1 194 ? -7.745 -3.677 12.092 1.00 95.38 194 THR A CA 1
ATOM 1589 C C . THR A 1 194 ? -7.021 -3.517 13.413 1.00 95.38 194 THR A C 1
ATOM 1591 O O . THR A 1 194 ? -7.563 -2.892 14.320 1.00 95.38 194 THR A O 1
ATOM 1594 N N . TYR A 1 195 ? -5.830 -4.092 13.532 1.00 94.75 195 TYR A N 1
ATOM 1595 C CA . TYR A 1 195 ? -4.946 -3.780 14.647 1.00 94.75 195 TYR A CA 1
ATOM 1596 C C . TYR A 1 195 ? -4.145 -2.540 14.278 1.00 94.75 195 TYR A C 1
ATOM 1598 O O . TYR A 1 195 ? -3.524 -2.496 13.219 1.00 94.75 195 TYR A O 1
ATOM 1606 N N . VAL A 1 196 ? -4.202 -1.526 15.116 1.00 94.88 196 VAL A N 1
ATOM 1607 C CA . VAL A 1 196 ? -3.579 -0.230 14.905 1.00 94.88 196 VAL A CA 1
ATOM 1608 C C . VAL A 1 196 ? -2.372 -0.134 15.812 1.00 94.88 196 VAL A C 1
ATOM 1610 O O . VAL A 1 196 ? -2.462 -0.490 16.983 1.00 94.88 196 VAL A O 1
ATOM 1613 N N . LEU A 1 197 ? -1.269 0.346 15.254 1.00 92.88 197 LEU A N 1
ATOM 1614 C CA . LEU A 1 197 ? -0.089 0.760 15.990 1.00 92.88 197 LEU A CA 1
ATOM 1615 C C . LEU A 1 197 ? 0.238 2.192 15.560 1.00 92.88 197 LEU A C 1
ATOM 1617 O O . LEU A 1 197 ? 0.616 2.406 14.410 1.00 92.88 197 LEU A O 1
ATOM 1621 N N . SER A 1 198 ? 0.055 3.158 16.451 1.00 91.94 198 SER A N 1
ATOM 1622 C CA . SER A 1 198 ? 0.417 4.566 16.264 1.00 91.94 198 SER A CA 1
ATOM 1623 C C . SER A 1 198 ? 1.071 5.112 17.533 1.00 91.94 198 SER A C 1
ATOM 1625 O O . SER A 1 198 ? 1.184 4.406 18.535 1.00 91.94 198 SER A O 1
ATOM 1627 N N . HIS A 1 199 ?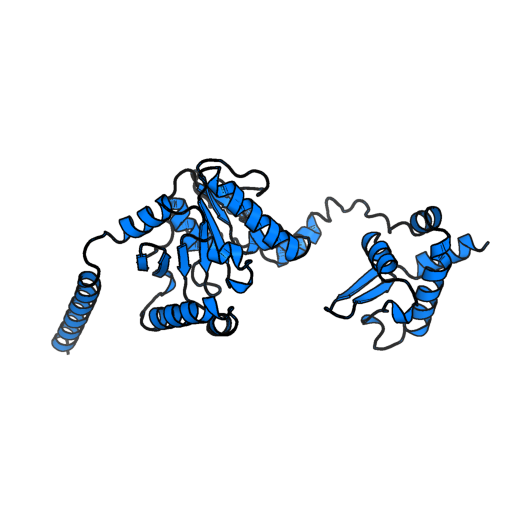 1.493 6.375 17.501 1.00 86.12 199 HIS A N 1
ATOM 1628 C CA . HIS A 1 199 ? 2.123 7.020 18.654 1.00 86.12 199 HIS A CA 1
ATOM 1629 C C . HIS A 1 199 ? 1.204 7.098 19.892 1.00 86.12 199 HIS A C 1
ATOM 1631 O O . HIS A 1 199 ? 1.679 6.987 21.022 1.00 86.12 199 HIS A O 1
ATOM 1637 N N . ASP A 1 200 ? -0.107 7.258 19.680 1.00 84.94 200 ASP A N 1
ATOM 1638 C CA . ASP A 1 200 ? -1.090 7.505 20.746 1.00 84.94 200 ASP A CA 1
ATOM 1639 C C . ASP A 1 200 ? -2.060 6.336 20.977 1.00 84.94 200 ASP A C 1
ATOM 1641 O O . ASP A 1 200 ? -2.909 6.396 21.870 1.00 84.94 200 ASP A O 1
ATOM 1645 N N . TYR A 1 201 ? -1.987 5.279 20.162 1.00 91.44 201 TYR A N 1
ATOM 1646 C CA . TYR A 1 201 ? -2.909 4.155 20.259 1.00 91.44 201 TYR A CA 1
ATOM 1647 C C . TYR A 1 201 ? -2.295 2.845 19.774 1.00 91.44 201 TYR A C 1
ATOM 1649 O O . TYR A 1 201 ? -1.731 2.749 18.683 1.00 91.44 201 TYR A O 1
ATOM 1657 N N . GLU A 1 202 ? -2.526 1.797 20.556 1.00 92.81 202 GLU A N 1
ATOM 1658 C CA . GLU A 1 202 ? -2.258 0.427 20.158 1.00 92.81 202 GLU A CA 1
ATOM 1659 C C . GLU A 1 202 ? -3.467 -0.456 20.480 1.00 92.81 202 GLU A C 1
ATOM 1661 O O . GLU A 1 202 ? -3.947 -0.487 21.614 1.00 92.81 202 GLU A O 1
ATOM 1666 N N . GLY A 1 203 ? -3.977 -1.183 19.484 1.00 92.12 203 GLY A N 1
ATOM 1667 C CA . GLY A 1 203 ? -5.071 -2.128 19.699 1.00 92.12 203 GLY A CA 1
ATOM 1668 C C . GLY A 1 203 ? -6.006 -2.313 18.511 1.00 92.12 203 GLY A C 1
ATOM 1669 O O . GLY A 1 203 ? -5.748 -1.870 17.394 1.00 92.12 203 GLY A O 1
ATOM 1670 N N . PHE A 1 204 ? -7.117 -3.014 18.739 1.00 92.38 204 PHE A N 1
ATOM 1671 C CA . PHE A 1 204 ? -8.093 -3.297 17.689 1.00 92.38 204 PHE A CA 1
ATOM 1672 C C . PHE A 1 204 ? -9.127 -2.188 17.516 1.00 92.38 204 PHE A C 1
ATOM 1674 O O . PHE A 1 204 ? -9.855 -1.845 18.446 1.00 92.38 204 PHE A O 1
ATOM 1681 N N . LEU A 1 205 ? -9.314 -1.776 16.263 1.00 92.31 205 LEU A N 1
ATOM 1682 C CA . LEU A 1 205 ? -10.465 -1.006 15.814 1.00 92.31 205 LEU A CA 1
ATOM 1683 C C . LEU A 1 205 ? -11.351 -1.844 14.890 1.00 92.31 205 LEU A C 1
ATOM 1685 O O . LEU A 1 205 ? -10.878 -2.617 14.045 1.00 92.31 205 LEU A O 1
ATOM 1689 N N . LYS A 1 206 ? -12.665 -1.666 15.031 1.00 90.50 206 LYS A N 1
ATOM 1690 C CA . LYS A 1 206 ? -13.647 -2.219 14.100 1.00 90.50 206 LYS A CA 1
ATOM 1691 C C . LYS A 1 206 ? -13.689 -1.323 12.867 1.00 90.50 206 LYS A C 1
ATOM 1693 O O . LYS A 1 206 ? -13.904 -0.124 12.967 1.00 90.50 206 LYS A O 1
ATOM 1698 N N . THR A 1 207 ? -13.461 -1.918 11.709 1.00 89.31 207 THR A N 1
ATOM 1699 C CA . THR A 1 207 ? -13.391 -1.241 10.414 1.00 89.31 207 THR A CA 1
ATOM 1700 C C . THR A 1 207 ? -14.338 -1.966 9.461 1.00 89.31 207 THR A C 1
ATOM 1702 O O . THR A 1 207 ? -13.964 -2.990 8.873 1.00 89.31 207 THR A O 1
ATOM 1705 N N . PRO A 1 208 ? -15.612 -1.535 9.394 1.00 87.69 208 PRO A N 1
ATOM 1706 C CA . PRO A 1 208 ? -16.568 -2.104 8.459 1.00 87.69 208 PRO A CA 1
ATOM 1707 C C . PRO A 1 208 ? -16.149 -1.824 7.009 1.00 87.69 208 PRO A C 1
ATOM 1709 O O . PRO A 1 208 ? -15.168 -1.137 6.729 1.00 87.69 208 PRO A O 1
ATOM 1712 N N . LEU A 1 209 ? -16.888 -2.414 6.072 1.00 93.19 209 LEU A N 1
ATOM 1713 C CA . LEU A 1 209 ? -16.738 -2.066 4.664 1.00 93.19 209 LEU A CA 1
ATOM 1714 C C . LEU A 1 209 ? -17.222 -0.623 4.441 1.00 93.19 209 LEU A C 1
ATOM 1716 O O . LEU A 1 209 ? -18.176 -0.221 5.112 1.00 93.19 209 LEU A O 1
ATOM 1720 N N . PRO A 1 210 ? -16.615 0.126 3.504 1.00 94.31 210 PRO A N 1
ATOM 1721 C CA . PRO A 1 210 ? -17.135 1.433 3.116 1.00 94.31 210 PRO A CA 1
ATOM 1722 C C . PRO A 1 210 ? -18.545 1.295 2.535 1.00 94.31 210 PRO A C 1
ATOM 1724 O O . PRO A 1 210 ? -18.881 0.260 1.950 1.00 94.31 210 PRO A O 1
ATOM 1727 N N . SER A 1 211 ? -19.368 2.336 2.659 1.00 95.19 211 SER A N 1
ATOM 1728 C CA . SER A 1 211 ? -20.790 2.288 2.277 1.00 95.19 211 SER A CA 1
ATOM 1729 C C . SER A 1 211 ? -21.027 1.971 0.795 1.00 95.19 211 SER A C 1
ATOM 1731 O O . SER A 1 211 ? -22.050 1.391 0.435 1.00 95.19 211 SER A O 1
ATOM 1733 N N . PHE A 1 212 ? -20.059 2.298 -0.063 1.00 94.38 212 PHE A N 1
ATOM 1734 C CA . PHE A 1 212 ? -20.087 2.051 -1.507 1.00 94.38 212 PHE A CA 1
ATOM 1735 C C . PHE A 1 212 ? -19.380 0.751 -1.928 1.00 94.38 212 PHE A C 1
ATOM 1737 O O . PHE A 1 212 ? -19.202 0.508 -3.122 1.00 94.38 212 PHE A O 1
ATOM 1744 N N . TRP A 1 213 ? -18.937 -0.085 -0.981 1.00 93.38 213 TRP A N 1
ATOM 1745 C CA . TRP A 1 213 ? -18.213 -1.313 -1.308 1.00 93.38 213 TRP A CA 1
ATOM 1746 C C . TRP A 1 213 ? -19.088 -2.287 -2.099 1.00 93.38 213 TRP A C 1
ATOM 1748 O O . TRP A 1 213 ? -20.138 -2.725 -1.628 1.00 93.38 213 TRP A O 1
ATOM 1758 N N . CYS A 1 214 ? -18.613 -2.694 -3.273 1.00 90.25 214 CYS A N 1
ATOM 1759 C CA . CYS A 1 214 ? -19.250 -3.718 -4.091 1.00 90.25 214 CYS A CA 1
ATOM 1760 C C . CYS A 1 214 ? -18.261 -4.816 -4.500 1.00 90.25 214 CYS A C 1
ATOM 1762 O O . CYS A 1 214 ? -17.037 -4.669 -4.409 1.00 90.25 214 CYS A O 1
ATOM 1764 N N . GLU A 1 215 ? -18.806 -5.941 -4.957 1.00 86.19 215 GLU A N 1
ATOM 1765 C CA . GLU A 1 215 ? -18.021 -7.095 -5.398 1.00 86.19 215 GLU A CA 1
ATOM 1766 C C . GLU A 1 215 ? -17.140 -6.744 -6.607 1.00 86.19 215 GLU A C 1
ATOM 1768 O O . GLU A 1 215 ? -16.005 -7.209 -6.721 1.00 86.19 215 GLU A O 1
ATOM 1773 N N . GLU A 1 216 ? -17.632 -5.879 -7.493 1.00 86.75 216 GLU A N 1
ATOM 1774 C CA . GLU A 1 216 ? -16.907 -5.391 -8.658 1.00 86.75 216 GLU A CA 1
ATOM 1775 C C . GLU A 1 216 ? -15.704 -4.544 -8.252 1.00 86.75 216 GLU A C 1
ATOM 1777 O O . GLU A 1 216 ? -14.621 -4.744 -8.798 1.00 86.75 216 GLU A O 1
ATOM 1782 N N . LEU A 1 217 ? -15.852 -3.665 -7.255 1.00 85.38 217 LEU A N 1
ATOM 1783 C CA . LEU A 1 217 ? -14.742 -2.881 -6.712 1.00 85.38 217 LEU A CA 1
ATOM 1784 C C . LEU A 1 217 ? -13.728 -3.784 -5.995 1.00 85.38 217 LEU A C 1
ATOM 1786 O O . LEU A 1 217 ? -12.523 -3.603 -6.146 1.00 85.38 217 LEU A O 1
ATOM 1790 N N . SER A 1 218 ? -14.192 -4.823 -5.292 1.00 81.25 218 SER A N 1
ATOM 1791 C CA . SER A 1 218 ? -13.305 -5.813 -4.667 1.00 81.25 218 SER A CA 1
ATOM 1792 C C . SER A 1 218 ? -12.497 -6.631 -5.682 1.00 81.25 218 SER A C 1
ATOM 1794 O O . SER A 1 218 ? -11.415 -7.121 -5.349 1.00 81.25 218 SER A O 1
ATOM 1796 N N . LYS A 1 219 ? -13.032 -6.827 -6.892 1.00 80.25 219 LYS A N 1
ATOM 1797 C CA . LYS A 1 219 ? -12.381 -7.545 -8.001 1.00 80.25 219 LYS A CA 1
ATOM 1798 C C . LYS A 1 219 ? -11.606 -6.625 -8.934 1.00 80.25 219 LYS A C 1
ATOM 1800 O O . LYS A 1 219 ? -10.789 -7.119 -9.709 1.00 80.25 219 LYS A O 1
ATOM 1805 N N . ALA A 1 220 ? -11.829 -5.317 -8.842 1.00 72.81 220 ALA A N 1
ATOM 1806 C CA . ALA A 1 220 ? -11.122 -4.286 -9.582 1.00 72.81 220 ALA A CA 1
ATOM 1807 C C . ALA A 1 220 ? -9.698 -4.105 -9.043 1.00 72.81 220 ALA A C 1
ATOM 1809 O O . ALA A 1 220 ? -9.307 -3.046 -8.566 1.00 72.81 220 ALA A O 1
ATOM 1810 N N . GLN A 1 221 ? -8.900 -5.164 -9.114 1.00 59.62 221 GLN A N 1
ATOM 1811 C CA . GLN A 1 221 ? -7.460 -5.049 -8.997 1.00 59.62 221 GLN A CA 1
ATOM 1812 C C . GLN A 1 221 ? -6.883 -4.861 -10.394 1.00 59.62 221 GLN A C 1
ATOM 1814 O O . GLN A 1 221 ? -7.389 -5.410 -11.375 1.00 59.62 221 GLN A O 1
ATOM 1819 N N . ILE A 1 222 ? -5.776 -4.129 -10.480 1.00 53.91 222 ILE A N 1
ATOM 1820 C CA . ILE A 1 222 ? -4.881 -4.252 -11.624 1.00 53.91 222 ILE A CA 1
ATOM 1821 C C . ILE A 1 222 ? -4.414 -5.716 -11.637 1.00 53.91 222 ILE A C 1
ATOM 1823 O O . ILE A 1 222 ? -3.523 -6.112 -10.885 1.00 53.91 222 ILE A O 1
ATOM 1827 N N . SER A 1 223 ? -5.058 -6.555 -12.446 1.00 40.22 223 SER A N 1
ATOM 1828 C CA . SER A 1 223 ? -4.563 -7.892 -12.749 1.00 40.22 223 SER A CA 1
ATOM 1829 C C . SER A 1 223 ? -3.173 -7.728 -13.348 1.00 40.22 223 SER A C 1
ATOM 1831 O O . SER A 1 223 ? -3.027 -7.020 -14.343 1.00 40.22 223 SER A O 1
ATOM 1833 N N . LEU A 1 224 ? -2.164 -8.380 -12.763 1.00 40.22 224 LEU A N 1
ATOM 1834 C CA . LEU A 1 224 ? -0.828 -8.475 -13.362 1.00 40.22 224 LEU A CA 1
ATOM 1835 C C . LEU A 1 224 ? -0.919 -8.979 -14.814 1.00 40.22 224 LEU A C 1
ATOM 1837 O O . LEU A 1 224 ? -0.145 -8.551 -15.652 1.00 40.22 224 LEU A O 1
ATOM 1841 N N . GLU A 1 225 ? -1.930 -9.780 -15.155 1.00 35.03 225 GLU A N 1
ATOM 1842 C CA . GLU A 1 225 ? -2.252 -10.151 -16.539 1.00 35.03 225 GLU A CA 1
ATOM 1843 C C . GLU A 1 225 ? -2.595 -8.938 -17.410 1.00 35.03 225 GLU A C 1
ATOM 1845 O O . GLU A 1 225 ? -1.965 -8.789 -18.436 1.00 35.03 225 GLU A O 1
ATOM 1850 N N . ARG A 1 226 ? -3.413 -7.970 -16.970 1.00 36.88 226 ARG A N 1
ATOM 1851 C CA . ARG A 1 226 ? -3.556 -6.651 -17.640 1.00 36.88 226 ARG A CA 1
ATOM 1852 C C . ARG A 1 226 ? -2.298 -5.774 -17.576 1.00 36.88 226 ARG A C 1
ATOM 1854 O O . ARG A 1 226 ? -2.167 -4.840 -18.362 1.00 36.88 226 ARG A O 1
ATOM 1861 N N . VAL A 1 227 ? -1.352 -6.062 -16.681 1.00 38.91 227 VAL A N 1
ATOM 1862 C CA . VAL A 1 227 ? -0.006 -5.454 -16.693 1.00 38.91 227 VAL A CA 1
ATOM 1863 C C . VAL A 1 227 ? 0.829 -6.022 -17.849 1.00 38.91 227 VAL A C 1
ATOM 1865 O O . VAL A 1 227 ? 1.586 -5.262 -18.452 1.00 38.91 227 VAL A O 1
ATOM 1868 N N . PHE A 1 228 ? 0.616 -7.293 -18.211 1.00 34.16 228 PHE A N 1
ATOM 1869 C CA . PHE A 1 228 ? 1.205 -7.977 -19.372 1.00 34.16 228 PHE A CA 1
ATOM 1870 C C . PHE A 1 228 ? 0.361 -7.862 -20.669 1.00 34.16 228 PHE A C 1
ATOM 1872 O O . PHE A 1 228 ? 0.906 -7.928 -21.764 1.00 34.16 228 PHE A O 1
ATOM 1879 N N . GLU A 1 229 ? -0.949 -7.619 -20.589 1.00 32.97 229 GLU A N 1
ATOM 1880 C CA . GLU A 1 229 ? -1.883 -7.466 -21.722 1.00 32.97 229 GLU A CA 1
ATOM 1881 C C . GLU A 1 229 ? -2.130 -5.991 -22.065 1.00 32.97 229 GLU A C 1
ATOM 1883 O O . GLU A 1 229 ? -2.420 -5.658 -23.208 1.00 32.97 229 GLU A O 1
ATOM 1888 N N . GLY A 1 230 ? -1.895 -5.061 -21.135 1.00 33.25 230 GLY A N 1
ATOM 1889 C CA . GLY A 1 230 ? -1.619 -3.652 -21.448 1.00 33.25 230 GLY A CA 1
ATOM 1890 C C . GLY A 1 230 ? -0.237 -3.465 -22.089 1.00 33.25 230 GLY A C 1
ATOM 1891 O O . GLY A 1 230 ? 0.067 -2.406 -22.635 1.00 33.25 230 GLY A O 1
ATOM 1892 N N . GLU A 1 231 ? 0.581 -4.517 -22.061 1.00 35.00 231 GLU A N 1
ATOM 1893 C CA . GLU A 1 231 ? 1.694 -4.742 -22.977 1.00 35.00 231 GLU A CA 1
ATOM 1894 C C . GLU A 1 231 ? 1.227 -5.329 -24.324 1.00 35.00 231 GLU A C 1
ATOM 1896 O O . GLU A 1 231 ? 2.025 -5.393 -25.237 1.00 35.00 231 GLU A O 1
ATOM 1901 N N . GLY A 1 232 ? -0.033 -5.727 -24.497 1.00 31.38 232 GLY A N 1
ATOM 1902 C CA . GLY A 1 232 ? -0.640 -6.181 -25.756 1.00 31.38 232 GLY A CA 1
ATOM 1903 C C . GLY A 1 232 ? -1.450 -5.094 -26.469 1.00 31.38 232 GLY A C 1
ATOM 1904 O O . GLY A 1 232 ? -1.322 -4.942 -27.678 1.00 31.38 232 GLY A O 1
ATOM 1905 N N . ASP A 1 233 ? -2.189 -4.256 -25.734 1.00 29.30 233 ASP A N 1
ATOM 1906 C CA . ASP A 1 233 ? -3.122 -3.293 -26.353 1.00 29.30 233 ASP A CA 1
ATOM 1907 C C . ASP A 1 233 ? -2.632 -1.830 -26.343 1.00 29.30 233 ASP A C 1
ATOM 1909 O O . ASP A 1 233 ? -3.067 -1.003 -27.138 1.00 29.30 233 ASP A O 1
ATOM 1913 N N . ARG A 1 234 ? -1.573 -1.510 -25.578 1.00 31.45 234 ARG A N 1
ATOM 1914 C CA . ARG A 1 234 ? -0.660 -0.403 -25.957 1.00 31.45 234 ARG A CA 1
ATOM 1915 C C . ARG A 1 234 ? 0.458 -0.861 -26.897 1.00 31.45 234 ARG A C 1
ATOM 1917 O O . ARG A 1 234 ? 1.198 -0.019 -27.397 1.00 31.45 234 ARG A O 1
ATOM 1924 N N . ARG A 1 235 ? 0.524 -2.161 -27.219 1.00 31.22 235 ARG A N 1
ATOM 1925 C CA . ARG A 1 235 ? 1.177 -2.675 -28.437 1.00 31.22 235 ARG A CA 1
ATOM 1926 C C . ARG A 1 235 ? 0.240 -2.664 -29.662 1.00 31.22 235 ARG A C 1
ATOM 1928 O O . ARG A 1 235 ? 0.723 -2.934 -30.752 1.00 31.22 235 ARG A O 1
ATOM 1935 N N . ALA A 1 236 ? -1.027 -2.245 -29.532 1.00 30.64 236 ALA A N 1
ATOM 1936 C CA . ALA A 1 236 ? -1.891 -1.911 -30.676 1.00 30.64 236 ALA A CA 1
ATOM 1937 C C . ALA A 1 236 ? -1.853 -0.411 -31.054 1.00 30.64 236 ALA A C 1
ATOM 1939 O O . ALA A 1 236 ? -2.177 -0.050 -32.180 1.00 30.64 236 ALA A O 1
ATOM 1940 N N . GLY A 1 237 ? -1.373 0.461 -30.156 1.00 28.17 237 GLY A N 1
ATOM 1941 C CA . GLY A 1 237 ? -1.060 1.875 -30.444 1.00 28.17 237 GLY A CA 1
ATOM 1942 C C . GLY A 1 237 ? 0.437 2.196 -30.560 1.00 28.17 237 GLY A C 1
ATOM 1943 O O . GLY A 1 237 ? 0.808 3.212 -31.134 1.00 28.17 237 GLY A O 1
ATOM 1944 N N . VAL A 1 238 ? 1.308 1.309 -30.070 1.00 29.66 238 VAL A N 1
ATOM 1945 C CA . VAL A 1 238 ? 2.736 1.225 -30.437 1.00 29.66 238 VAL A CA 1
ATOM 1946 C C . VAL A 1 238 ? 2.979 -0.137 -31.099 1.00 29.66 238 VAL A C 1
ATOM 1948 O O . VAL A 1 238 ? 3.972 -0.822 -30.888 1.00 29.66 238 VAL A O 1
ATOM 1951 N N . GLY A 1 239 ? 2.017 -0.522 -31.935 1.00 30.19 239 GLY A N 1
ATOM 1952 C CA . GLY A 1 239 ? 2.209 -1.378 -33.098 1.00 30.19 239 GLY A CA 1
ATOM 1953 C C . GLY A 1 239 ? 2.596 -0.509 -34.292 1.00 30.19 239 GLY A C 1
ATOM 1954 O O . GLY A 1 239 ? 2.093 -0.680 -35.392 1.00 30.19 239 GLY A O 1
ATOM 1955 N N . SER A 1 240 ? 3.460 0.479 -34.068 1.00 33.28 240 SER A N 1
ATOM 1956 C CA . SER A 1 240 ? 4.190 1.164 -35.122 1.00 33.28 240 SER A CA 1
ATOM 1957 C C . SER A 1 240 ? 5.637 1.262 -34.665 1.00 33.28 240 SER A C 1
ATOM 1959 O O . SER A 1 240 ? 6.039 2.230 -34.027 1.00 33.28 240 SER A O 1
ATOM 1961 N N . LYS A 1 241 ? 6.400 0.214 -34.990 1.00 29.86 241 LYS A N 1
ATOM 1962 C CA . LYS A 1 241 ? 7.862 0.231 -35.059 1.00 29.86 241 LYS A CA 1
ATOM 1963 C C . LYS A 1 241 ? 8.594 0.656 -33.767 1.00 29.86 241 LYS A C 1
ATOM 1965 O O . LYS A 1 241 ? 9.087 1.774 -33.670 1.00 29.86 241 LYS A O 1
ATOM 1970 N N . ILE A 1 242 ? 8.891 -0.290 -32.871 1.00 34.28 242 ILE A N 1
ATOM 1971 C CA . ILE A 1 242 ? 10.323 -0.397 -32.549 1.00 34.28 242 ILE A CA 1
ATOM 1972 C C . ILE A 1 242 ? 10.875 -1.043 -33.807 1.00 34.28 242 ILE A C 1
ATOM 1974 O O . ILE A 1 242 ? 10.717 -2.248 -33.999 1.00 34.28 242 ILE A O 1
ATOM 1978 N N . GLU A 1 243 ? 11.344 -0.205 -34.737 1.00 36.12 243 GLU A N 1
ATOM 1979 C CA . GLU A 1 243 ? 12.162 -0.684 -35.846 1.00 36.12 243 GLU A CA 1
ATOM 1980 C C . GLU A 1 243 ? 13.156 -1.649 -35.218 1.00 36.12 243 GLU A C 1
ATOM 1982 O O . GLU A 1 243 ? 13.754 -1.287 -34.197 1.00 36.12 243 GLU A O 1
ATOM 1987 N N . SER A 1 244 ? 13.245 -2.879 -35.745 1.00 40.81 244 SER A N 1
ATOM 1988 C CA . SER A 1 244 ? 14.354 -3.797 -35.480 1.00 40.81 244 SER A CA 1
ATOM 1989 C C . SER A 1 244 ? 15.564 -2.931 -35.214 1.00 40.81 244 SER A C 1
ATOM 1991 O O . SER A 1 244 ? 15.873 -2.114 -36.084 1.00 40.81 244 SER A O 1
ATOM 1993 N N . GLY A 1 245 ? 16.093 -2.949 -33.982 1.00 51.78 245 GLY A N 1
ATOM 1994 C CA . GLY A 1 245 ? 17.113 -1.993 -33.570 1.00 51.78 245 GLY A CA 1
ATOM 1995 C C . GLY A 1 245 ? 18.184 -2.013 -34.634 1.00 51.78 245 GLY A C 1
ATOM 1996 O O . GLY A 1 245 ? 18.846 -3.037 -34.761 1.00 51.78 245 GLY A O 1
ATOM 1997 N N . ASN A 1 246 ? 18.214 -0.981 -35.485 1.00 68.62 246 ASN A N 1
ATOM 1998 C CA . ASN A 1 246 ? 18.721 -1.180 -36.835 1.00 68.62 246 ASN A CA 1
ATOM 1999 C C . ASN A 1 246 ? 20.204 -1.505 -36.700 1.00 68.62 246 ASN A C 1
ATOM 2001 O O . ASN A 1 246 ? 20.997 -0.648 -36.317 1.00 68.62 246 ASN A O 1
ATOM 2005 N N . ILE A 1 247 ? 20.582 -2.758 -36.946 1.00 81.75 247 ILE A N 1
ATOM 2006 C CA . ILE A 1 247 ? 21.966 -3.200 -36.773 1.00 81.75 247 ILE A CA 1
ATOM 2007 C C . ILE A 1 247 ? 22.870 -2.350 -37.675 1.00 81.75 247 ILE A C 1
ATOM 2009 O O . ILE A 1 247 ? 23.988 -2.014 -37.285 1.00 81.75 247 ILE A O 1
ATOM 2013 N N . GLU A 1 248 ? 22.356 -1.877 -38.820 1.00 79.88 248 GLU A N 1
ATOM 2014 C CA . GLU A 1 248 ? 23.055 -0.916 -39.670 1.00 79.88 248 GLU A CA 1
ATOM 2015 C C . GLU A 1 248 ? 23.278 0.440 -38.981 1.00 79.88 248 GLU A C 1
ATOM 2017 O O . GLU A 1 248 ? 24.327 1.045 -39.197 1.00 79.88 248 GLU A O 1
ATOM 2022 N N . SER A 1 249 ? 22.354 0.934 -38.145 1.00 79.12 249 SER A N 1
ATOM 2023 C CA . SER A 1 249 ? 22.535 2.193 -37.403 1.00 79.12 249 SER A CA 1
ATOM 2024 C C . SER A 1 249 ? 23.548 2.039 -36.269 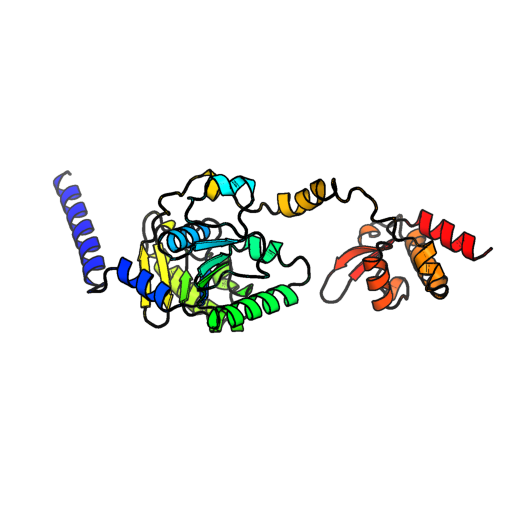1.00 79.12 249 SER A C 1
ATOM 2026 O O . SER A 1 249 ? 24.443 2.875 -36.135 1.00 79.12 249 SER A O 1
ATOM 2028 N N . VAL A 1 250 ? 23.491 0.924 -35.532 1.00 82.69 250 VAL A N 1
ATOM 2029 C CA . VAL A 1 250 ? 24.473 0.587 -34.490 1.00 82.69 250 VAL A CA 1
ATOM 2030 C C . VAL A 1 250 ? 25.875 0.496 -35.089 1.00 82.69 250 VAL A C 1
ATOM 2032 O O . VAL A 1 250 ? 26.810 1.097 -34.564 1.00 82.69 250 VAL A O 1
ATOM 2035 N N . LEU A 1 251 ? 26.018 -0.187 -36.225 1.00 84.88 251 LEU A N 1
ATOM 2036 C CA . LEU A 1 251 ? 27.297 -0.333 -36.920 1.00 84.88 251 LEU A CA 1
ATOM 2037 C C . LEU A 1 251 ? 27.743 0.929 -37.665 1.00 84.88 251 LEU A C 1
ATOM 2039 O O . LEU A 1 251 ? 28.930 1.086 -37.938 1.00 84.88 251 LEU A O 1
ATOM 2043 N N . LYS A 1 252 ? 26.829 1.849 -37.990 1.00 83.00 252 LYS A N 1
ATOM 2044 C CA . LYS A 1 252 ? 27.178 3.171 -38.531 1.00 83.00 252 LYS A CA 1
ATOM 2045 C C . LYS A 1 252 ? 27.789 4.067 -37.456 1.00 83.00 252 LYS A C 1
ATOM 2047 O O . LYS A 1 252 ? 28.744 4.781 -37.742 1.00 83.00 252 LYS A O 1
ATOM 2052 N N . GLU A 1 253 ? 27.249 4.033 -36.240 1.00 80.00 253 GLU A N 1
ATOM 2053 C CA . GLU A 1 253 ? 27.788 4.784 -35.100 1.00 80.00 253 GLU A CA 1
ATOM 2054 C C . GLU A 1 253 ? 29.051 4.147 -34.516 1.00 80.00 253 GLU A C 1
ATOM 2056 O O . GLU A 1 253 ? 29.915 4.853 -33.994 1.00 80.00 253 GLU A O 1
ATOM 2061 N N . ARG A 1 254 ? 29.122 2.812 -34.549 1.00 85.81 254 ARG A N 1
ATOM 2062 C CA . ARG A 1 254 ? 30.180 2.008 -33.931 1.00 85.81 254 ARG A CA 1
ATOM 2063 C C . ARG A 1 254 ? 30.624 0.873 -34.859 1.00 85.81 254 ARG A C 1
ATOM 2065 O O . ARG A 1 254 ? 30.269 -0.284 -34.616 1.00 85.81 254 ARG A O 1
ATOM 2072 N N . PRO A 1 255 ? 31.400 1.168 -35.917 1.00 86.88 255 PRO A N 1
ATOM 2073 C CA . PRO A 1 255 ? 31.920 0.144 -36.824 1.00 86.88 255 PRO A CA 1
ATOM 2074 C C . PRO A 1 255 ? 32.745 -0.931 -36.106 1.00 86.88 255 PRO A C 1
ATOM 2076 O O . PRO A 1 255 ? 32.763 -2.084 -36.527 1.00 86.88 255 PRO A O 1
ATOM 2079 N N . GLU A 1 256 ? 33.375 -0.584 -34.980 1.00 87.19 256 GLU A N 1
ATOM 2080 C CA . GLU A 1 256 ? 34.147 -1.511 -34.153 1.00 87.19 256 GLU A CA 1
ATOM 2081 C C . GLU A 1 256 ? 33.297 -2.634 -33.526 1.00 87.19 256 GLU A C 1
ATOM 2083 O O . GLU A 1 256 ? 33.842 -3.637 -33.073 1.00 87.19 256 GLU A O 1
ATOM 2088 N N . TYR A 1 257 ? 31.963 -2.515 -33.513 1.00 92.81 257 TYR A N 1
ATOM 2089 C CA . TYR A 1 257 ? 31.078 -3.557 -32.975 1.00 92.81 257 TYR A CA 1
ATOM 2090 C C . TYR A 1 257 ? 30.902 -4.754 -33.913 1.00 92.81 257 TYR A C 1
ATOM 2092 O O . TYR A 1 257 ? 30.353 -5.767 -33.479 1.00 92.81 257 TYR A O 1
ATOM 2100 N N . ILE A 1 258 ? 31.394 -4.679 -35.156 1.00 93.00 258 ILE A N 1
ATOM 2101 C CA . ILE A 1 258 ? 31.382 -5.809 -36.097 1.00 93.00 258 ILE A CA 1
ATOM 2102 C C . ILE A 1 258 ? 32.003 -7.052 -35.452 1.00 93.00 258 ILE A C 1
ATOM 2104 O O . ILE A 1 258 ? 31.377 -8.108 -35.445 1.00 93.00 258 ILE A O 1
ATOM 2108 N N . GLU A 1 259 ? 33.171 -6.911 -34.821 1.00 91.75 259 GLU A N 1
ATOM 2109 C CA . GLU A 1 259 ? 33.875 -8.033 -34.187 1.00 91.75 259 GLU A CA 1
ATOM 2110 C C . GLU A 1 259 ? 33.075 -8.638 -33.017 1.00 91.75 259 GLU A C 1
ATOM 2112 O O . GLU A 1 259 ? 33.129 -9.837 -32.748 1.00 91.75 259 GLU A O 1
ATOM 2117 N N . TYR A 1 260 ? 32.277 -7.827 -32.317 1.00 95.44 260 TYR A N 1
ATOM 2118 C CA . TYR A 1 260 ? 31.407 -8.329 -31.255 1.00 95.44 260 TYR A CA 1
ATOM 2119 C C . TYR A 1 260 ? 30.236 -9.132 -31.810 1.00 95.44 260 TYR A C 1
ATOM 2121 O O . TYR A 1 260 ? 29.929 -10.194 -31.271 1.00 95.44 260 TYR A O 1
ATOM 2129 N N . PHE A 1 261 ? 29.609 -8.665 -32.890 1.00 95.31 261 PHE A N 1
ATOM 2130 C CA . PHE A 1 261 ? 28.537 -9.412 -33.542 1.00 95.31 261 PHE A CA 1
ATOM 2131 C C . PHE A 1 261 ? 29.033 -10.728 -34.139 1.00 95.31 261 PHE A C 1
ATOM 2133 O O . PHE A 1 261 ? 28.342 -11.733 -34.018 1.00 95.31 261 PHE A O 1
ATOM 2140 N N . GLU A 1 262 ? 30.246 -10.764 -34.689 1.00 94.44 262 GLU A N 1
ATOM 2141 C CA . GLU A 1 262 ? 30.868 -12.006 -35.159 1.00 94.44 262 GLU A CA 1
ATOM 2142 C C . GLU A 1 262 ? 31.001 -13.043 -34.048 1.00 94.44 262 GLU A C 1
ATOM 2144 O O . GLU A 1 262 ? 30.597 -14.188 -34.228 1.00 94.44 262 GLU A O 1
ATOM 2149 N N . ARG A 1 263 ? 31.507 -12.646 -32.877 1.00 95.38 263 ARG A N 1
ATOM 2150 C CA . ARG A 1 263 ? 31.649 -13.559 -31.733 1.00 95.38 263 ARG A CA 1
ATOM 2151 C C . ARG A 1 263 ? 30.294 -14.056 -31.226 1.00 95.38 263 ARG A C 1
ATOM 2153 O O . ARG A 1 263 ? 30.172 -15.212 -30.826 1.00 95.38 263 ARG A O 1
ATOM 2160 N N . MET A 1 264 ? 29.265 -13.206 -31.257 1.00 96.56 264 MET A N 1
ATOM 2161 C CA . MET A 1 264 ? 27.896 -13.603 -30.904 1.00 96.56 264 MET A CA 1
ATOM 2162 C C . MET A 1 264 ? 27.301 -14.584 -31.920 1.00 96.56 264 MET A C 1
ATOM 2164 O O . MET A 1 264 ? 26.663 -15.554 -31.515 1.00 96.56 264 MET A O 1
ATOM 2168 N N . LEU A 1 265 ? 27.527 -14.362 -33.219 1.00 96.12 265 LEU A N 1
ATOM 2169 C CA . LEU A 1 265 ? 27.107 -15.274 -34.286 1.00 96.12 265 LEU A CA 1
ATOM 2170 C C . LEU A 1 265 ? 27.850 -16.611 -34.209 1.00 96.12 265 LEU A C 1
ATOM 2172 O O . LEU A 1 265 ? 27.226 -17.661 -34.313 1.00 96.12 265 LEU A O 1
ATOM 2176 N N . GLU A 1 266 ? 29.156 -16.591 -33.941 1.00 94.81 266 GLU A N 1
ATOM 2177 C CA . GLU A 1 266 ? 29.955 -17.801 -33.745 1.00 94.81 266 GLU A CA 1
ATOM 2178 C C . GLU A 1 266 ? 29.437 -18.619 -32.555 1.00 94.81 266 GLU A C 1
ATOM 2180 O O . GLU A 1 266 ? 29.294 -19.841 -32.645 1.00 94.81 266 GLU A O 1
ATOM 2185 N N . TRP A 1 267 ? 29.120 -17.954 -31.439 1.00 96.62 267 TRP A N 1
ATOM 2186 C CA . TRP A 1 267 ? 28.492 -18.620 -30.303 1.00 96.62 267 TRP A CA 1
ATOM 2187 C C . TRP A 1 267 ? 27.119 -19.188 -30.679 1.00 96.62 267 TRP A C 1
ATOM 2189 O O . TRP A 1 267 ? 26.834 -20.337 -30.340 1.00 96.62 267 TRP A O 1
ATOM 2199 N N . HIS A 1 268 ? 26.292 -18.421 -31.396 1.00 94.56 268 HIS A N 1
ATOM 2200 C CA . HIS A 1 268 ? 24.974 -18.858 -31.851 1.00 94.56 268 HIS A CA 1
ATOM 2201 C C . HIS A 1 268 ? 25.076 -20.125 -32.707 1.00 94.56 268 HIS A C 1
ATOM 2203 O O . HIS A 1 268 ? 24.440 -21.126 -32.390 1.00 94.56 268 HIS A O 1
ATOM 2209 N N . ASP A 1 269 ? 25.935 -20.132 -33.725 1.00 93.12 269 ASP A N 1
ATOM 2210 C CA . ASP A 1 269 ? 26.082 -21.268 -34.634 1.00 93.12 269 ASP A CA 1
ATOM 2211 C C . ASP A 1 269 ? 26.619 -22.525 -33.941 1.00 93.12 269 ASP A C 1
ATOM 2213 O O . ASP A 1 269 ? 26.188 -23.630 -34.266 1.00 93.12 269 ASP A O 1
ATOM 2217 N N . LYS A 1 270 ? 27.495 -22.374 -32.940 1.00 94.12 270 LYS A N 1
ATOM 2218 C CA . LYS A 1 270 ? 27.995 -23.503 -32.137 1.00 94.12 270 LYS A CA 1
ATOM 2219 C C . LYS A 1 270 ? 26.957 -24.077 -31.177 1.00 94.12 270 LYS A C 1
ATOM 2221 O O . LYS A 1 270 ? 27.059 -25.246 -30.812 1.00 94.12 270 LYS A O 1
ATOM 2226 N N . ASN A 1 271 ? 26.007 -23.263 -30.720 1.00 92.88 271 ASN A N 1
ATOM 2227 C CA . ASN A 1 271 ? 25.117 -23.626 -29.618 1.00 92.88 271 ASN A CA 1
ATOM 2228 C C . ASN A 1 271 ? 23.647 -23.764 -30.017 1.00 92.88 271 ASN A C 1
ATOM 2230 O O . ASN A 1 271 ? 22.885 -24.246 -29.188 1.00 92.88 271 ASN A O 1
ATOM 2234 N N . LYS A 1 272 ? 23.232 -23.392 -31.234 1.00 90.38 272 LYS A N 1
ATOM 2235 C CA . LYS A 1 272 ? 21.818 -23.405 -31.658 1.00 90.38 272 LYS A CA 1
ATOM 2236 C C . LYS A 1 272 ? 21.122 -24.761 -31.509 1.00 90.38 272 LYS A C 1
ATOM 2238 O O . LYS A 1 272 ? 19.949 -24.795 -31.156 1.00 90.38 272 LYS A O 1
ATOM 2243 N N . ASP A 1 273 ? 21.861 -25.858 -31.670 1.00 90.69 273 ASP A N 1
ATOM 2244 C CA . ASP A 1 273 ? 21.343 -27.227 -31.514 1.00 90.69 273 ASP A CA 1
ATOM 2245 C C . ASP A 1 273 ? 21.553 -27.798 -30.095 1.00 90.69 273 ASP A C 1
ATOM 2247 O O . ASP A 1 273 ? 21.204 -28.943 -29.798 1.00 90.69 273 ASP A O 1
ATOM 2251 N N . SER A 1 274 ? 22.142 -27.017 -29.183 1.00 90.94 274 SER A N 1
ATOM 2252 C CA . SER A 1 274 ? 22.385 -27.431 -27.802 1.00 90.94 274 SER A CA 1
ATOM 2253 C C . SER A 1 274 ? 21.106 -27.379 -26.973 1.00 90.94 274 SER A C 1
ATOM 2255 O O . SER A 1 274 ? 20.364 -26.396 -26.985 1.00 90.94 274 SER A O 1
ATOM 2257 N N . LYS A 1 275 ? 20.921 -28.376 -26.099 1.00 86.12 275 LYS A N 1
ATOM 2258 C CA . LYS A 1 275 ? 19.845 -28.382 -25.091 1.00 86.12 275 LYS A CA 1
ATOM 2259 C C . LYS A 1 275 ? 19.870 -27.166 -24.151 1.00 86.12 275 LYS A C 1
ATOM 2261 O O . LYS A 1 275 ? 18.870 -26.877 -23.501 1.00 86.12 275 LYS A O 1
ATOM 2266 N N . PHE A 1 276 ? 20.998 -26.458 -24.077 1.00 84.62 276 PHE A N 1
ATOM 2267 C CA . PHE A 1 276 ? 21.193 -25.277 -23.234 1.00 84.62 276 PHE A CA 1
ATOM 2268 C C . PHE A 1 276 ? 21.153 -23.949 -23.998 1.00 84.62 276 PHE A C 1
ATOM 2270 O O . PHE A 1 276 ? 21.388 -22.910 -23.392 1.00 84.62 276 PHE A O 1
ATOM 2277 N N . TYR A 1 277 ? 20.824 -23.949 -25.294 1.00 84.06 277 TYR A N 1
ATOM 2278 C CA . TYR A 1 277 ? 20.759 -22.723 -26.097 1.00 84.06 277 TYR A CA 1
ATOM 2279 C C . TYR A 1 277 ? 19.848 -21.651 -25.481 1.00 84.06 277 TYR A C 1
ATOM 2281 O O . TYR A 1 277 ? 20.178 -20.469 -25.468 1.00 84.06 277 TYR A O 1
ATOM 2289 N N . HIS A 1 278 ? 18.733 -22.087 -24.890 1.00 84.31 278 HIS A N 1
ATOM 2290 C CA . HIS A 1 278 ? 17.759 -21.235 -24.210 1.00 84.31 278 HIS A CA 1
ATOM 2291 C C . HIS A 1 278 ? 18.307 -20.502 -22.976 1.00 84.31 278 HIS A C 1
ATOM 2293 O O . HIS A 1 278 ? 17.586 -19.705 -22.393 1.00 84.31 278 HIS A O 1
ATOM 2299 N N . LEU A 1 279 ? 19.535 -20.775 -22.530 1.00 83.88 279 LEU A N 1
ATOM 2300 C CA . LEU A 1 279 ? 20.187 -19.987 -21.485 1.00 83.88 279 LEU A CA 1
ATOM 2301 C C . LEU A 1 279 ? 20.879 -18.744 -22.074 1.00 83.88 279 LEU A C 1
ATOM 2303 O O . LEU A 1 279 ? 21.050 -17.747 -21.379 1.00 83.88 279 LEU A O 1
ATOM 2307 N N . GLY A 1 280 ? 21.195 -18.739 -23.368 1.00 92.06 280 GLY A N 1
ATOM 2308 C CA . GLY A 1 280 ? 21.939 -17.651 -23.992 1.00 92.06 280 GLY A CA 1
ATOM 2309 C C . GLY A 1 280 ? 23.412 -17.620 -23.584 1.00 92.06 280 GLY A C 1
ATOM 2310 O O . GLY A 1 280 ? 23.911 -18.525 -22.916 1.00 92.06 280 GLY A O 1
ATOM 2311 N N . PHE A 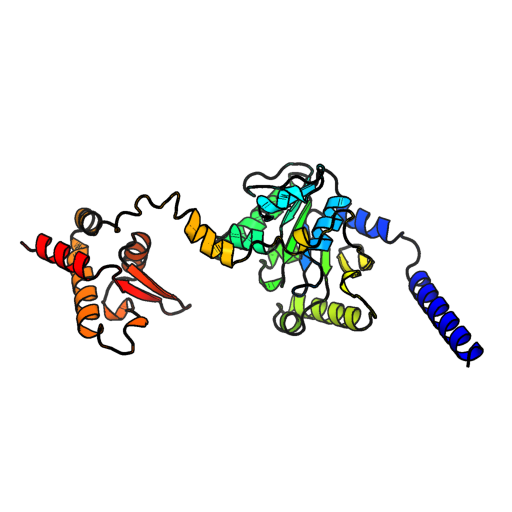1 281 ? 24.111 -16.573 -24.016 1.00 92.50 281 PHE A N 1
ATOM 2312 C CA . PHE A 1 281 ? 25.523 -16.343 -23.725 1.00 92.50 281 PHE A CA 1
ATOM 2313 C C . PHE A 1 281 ? 25.727 -15.272 -22.656 1.00 92.50 281 PHE A C 1
ATOM 2315 O O . PHE A 1 281 ? 24.982 -14.291 -22.574 1.00 92.50 281 PHE A O 1
ATOM 2322 N N . GLU A 1 282 ? 26.797 -15.415 -21.882 1.00 93.62 282 GLU A N 1
ATOM 2323 C CA . GLU A 1 282 ? 27.321 -14.377 -21.004 1.00 93.62 282 GLU A CA 1
ATOM 2324 C C . GLU A 1 282 ? 28.465 -13.598 -21.671 1.00 93.62 282 GLU A C 1
ATOM 2326 O O . GLU A 1 282 ? 29.012 -13.966 -22.712 1.00 93.62 282 GLU A O 1
ATOM 2331 N N . TRP A 1 283 ? 28.877 -12.503 -21.029 1.00 92.06 283 TRP A N 1
ATOM 2332 C CA . TRP A 1 283 ? 29.994 -11.664 -21.476 1.00 92.06 283 TRP A CA 1
ATOM 2333 C C . TRP A 1 283 ? 31.301 -12.445 -21.676 1.00 92.06 283 TRP A C 1
ATOM 2335 O O . TRP A 1 283 ? 32.077 -12.105 -22.569 1.00 92.06 283 TRP A O 1
ATOM 2345 N N . SER A 1 284 ? 31.542 -13.484 -20.870 1.00 92.31 284 SER A N 1
ATOM 2346 C CA . SER A 1 284 ? 32.720 -14.350 -20.963 1.00 92.31 284 SER A CA 1
ATOM 2347 C C . SER A 1 284 ? 32.693 -15.247 -22.195 1.00 92.31 284 SER A C 1
ATOM 2349 O O . SER A 1 284 ? 33.748 -15.515 -22.768 1.00 92.31 284 SER A O 1
ATOM 2351 N N . ASP A 1 285 ? 31.502 -15.668 -22.624 1.00 92.31 285 ASP A N 1
ATOM 2352 C CA . ASP A 1 285 ? 31.327 -16.646 -23.700 1.00 92.31 285 ASP A CA 1
ATOM 2353 C C . ASP A 1 285 ? 31.587 -16.016 -25.068 1.00 92.31 285 ASP A C 1
ATOM 2355 O O . ASP A 1 285 ? 32.235 -16.617 -25.922 1.00 92.31 285 ASP A O 1
ATOM 2359 N N . VAL A 1 286 ? 31.141 -14.770 -25.250 1.00 95.69 286 VAL A N 1
ATOM 2360 C CA . VAL A 1 286 ? 31.343 -13.992 -26.485 1.00 95.69 286 VAL A CA 1
ATOM 2361 C C . VAL A 1 286 ? 32.492 -12.985 -26.379 1.00 95.69 286 VAL A C 1
ATOM 2363 O O . VAL A 1 286 ? 32.812 -12.298 -27.346 1.00 95.69 286 VAL A O 1
ATOM 2366 N N . ARG A 1 287 ? 33.134 -12.875 -25.207 1.00 94.12 287 ARG A N 1
ATOM 2367 C CA . ARG A 1 287 ? 34.208 -11.906 -24.909 1.00 94.12 287 ARG A CA 1
ATOM 2368 C C . ARG A 1 287 ? 33.823 -10.467 -25.270 1.00 94.12 287 ARG A C 1
ATOM 2370 O O . ARG A 1 287 ? 34.615 -9.735 -25.866 1.00 94.12 287 ARG A O 1
ATOM 2377 N N . VAL A 1 288 ? 32.600 -10.068 -24.924 1.00 93.94 288 VAL A N 1
ATOM 2378 C CA . VAL A 1 288 ? 32.074 -8.715 -25.160 1.00 93.94 288 VAL A CA 1
ATOM 2379 C C . VAL A 1 288 ? 31.898 -8.013 -23.815 1.00 93.94 288 VAL A C 1
ATOM 2381 O O . VAL A 1 288 ? 31.258 -8.582 -22.929 1.00 93.94 288 VAL A O 1
ATOM 2384 N N . PRO A 1 289 ? 32.425 -6.786 -23.629 1.00 91.56 289 PRO A N 1
ATOM 2385 C CA . PRO A 1 289 ? 32.264 -6.047 -22.383 1.00 91.56 289 PRO A CA 1
ATOM 2386 C C . PRO A 1 289 ? 30.791 -5.959 -21.935 1.00 91.56 289 PRO A C 1
ATOM 2388 O O . PRO A 1 289 ? 29.927 -5.605 -22.747 1.00 91.56 289 PRO A O 1
ATOM 2391 N N . PRO A 1 290 ? 30.468 -6.210 -20.650 1.00 87.62 290 PRO A N 1
ATOM 2392 C CA . PRO A 1 290 ? 29.086 -6.206 -20.163 1.00 87.62 290 PRO A CA 1
ATOM 2393 C C . PRO A 1 290 ? 28.316 -4.912 -20.458 1.00 87.62 290 PRO A C 1
ATOM 2395 O O . PRO A 1 290 ? 27.103 -4.935 -20.661 1.00 87.62 290 PRO A O 1
ATOM 2398 N N . GLN A 1 291 ? 28.998 -3.765 -20.485 1.00 87.31 291 GLN A N 1
ATOM 2399 C CA . GLN A 1 291 ? 28.401 -2.465 -20.796 1.00 87.31 291 GLN A CA 1
ATOM 2400 C C . GLN A 1 291 ? 27.857 -2.426 -22.231 1.00 87.31 291 GLN A C 1
ATOM 2402 O O . GLN A 1 291 ? 26.789 -1.864 -22.467 1.00 87.31 291 GLN A O 1
ATOM 2407 N N . ILE A 1 292 ? 28.557 -3.070 -23.168 1.00 87.62 292 ILE A N 1
ATOM 2408 C CA . ILE A 1 292 ? 28.168 -3.151 -24.578 1.00 87.62 292 ILE A CA 1
ATOM 2409 C C . ILE A 1 292 ? 26.972 -4.089 -24.735 1.00 87.62 292 ILE A C 1
ATOM 2411 O O . ILE A 1 292 ? 26.004 -3.717 -25.387 1.00 87.62 292 ILE A O 1
ATOM 2415 N N . LEU A 1 293 ? 26.968 -5.239 -24.054 1.00 89.50 293 LEU A N 1
ATOM 2416 C CA . LEU A 1 293 ? 25.813 -6.147 -24.054 1.00 89.50 293 LEU A CA 1
ATOM 2417 C C . LEU A 1 293 ? 24.543 -5.478 -23.516 1.00 89.50 293 LEU A C 1
ATOM 2419 O O . LEU A 1 293 ? 23.487 -5.576 -24.134 1.00 89.50 293 LEU A O 1
ATOM 2423 N N . ASN A 1 294 ? 24.641 -4.731 -22.409 1.00 82.25 294 ASN A N 1
ATOM 2424 C CA . ASN A 1 294 ? 23.490 -3.978 -21.899 1.00 82.25 294 ASN A CA 1
ATOM 2425 C C . ASN A 1 294 ? 23.029 -2.907 -22.903 1.00 82.25 294 ASN A C 1
ATOM 2427 O O . ASN A 1 294 ? 21.828 -2.711 -23.063 1.00 82.25 294 ASN A O 1
ATOM 2431 N N . LYS A 1 295 ? 23.957 -2.225 -23.588 1.00 83.56 295 LYS A N 1
ATOM 2432 C CA . LYS A 1 295 ? 23.617 -1.228 -24.611 1.00 83.56 295 LYS A CA 1
ATOM 2433 C C . LYS A 1 295 ? 22.889 -1.868 -25.798 1.00 83.56 295 LYS A C 1
ATOM 2435 O O . LYS A 1 295 ? 21.846 -1.364 -26.195 1.00 83.56 295 LYS A O 1
ATOM 2440 N N . LEU A 1 296 ? 23.390 -2.990 -26.311 1.00 84.81 296 LEU A N 1
ATOM 2441 C CA . LEU A 1 296 ? 22.778 -3.729 -27.420 1.00 84.81 296 LEU A CA 1
ATOM 2442 C C . LEU A 1 296 ? 21.402 -4.306 -27.050 1.00 84.81 296 LEU A C 1
ATOM 2444 O O . LEU A 1 296 ? 20.488 -4.291 -27.871 1.00 84.81 296 LEU A O 1
ATOM 2448 N N . PHE A 1 297 ? 21.225 -4.743 -25.801 1.00 84.06 297 PHE A N 1
ATOM 2449 C CA . PHE A 1 297 ? 19.916 -5.114 -25.257 1.00 84.06 297 PHE A CA 1
ATOM 2450 C C . PHE A 1 297 ? 18.947 -3.922 -25.227 1.00 84.06 297 PHE A C 1
ATOM 2452 O O . PHE A 1 297 ? 17.830 -4.025 -25.726 1.00 84.06 297 PHE A O 1
ATOM 2459 N N . LEU A 1 298 ? 19.377 -2.766 -24.707 1.00 73.56 298 LEU A N 1
ATOM 2460 C CA . LEU A 1 298 ? 18.553 -1.547 -24.685 1.00 73.56 298 LEU A CA 1
ATOM 2461 C C . LEU A 1 298 ? 18.206 -1.041 -26.092 1.00 73.56 298 LEU A C 1
ATOM 2463 O O . LEU A 1 298 ? 17.148 -0.450 -26.283 1.00 73.56 298 LEU A O 1
ATOM 2467 N N . GLN A 1 299 ? 19.080 -1.288 -27.068 1.00 78.19 299 GLN A N 1
ATOM 2468 C CA . GLN A 1 299 ? 18.854 -0.985 -28.482 1.00 78.19 299 GLN A CA 1
ATOM 2469 C C . GLN A 1 299 ? 17.994 -2.041 -29.195 1.00 78.19 299 GLN 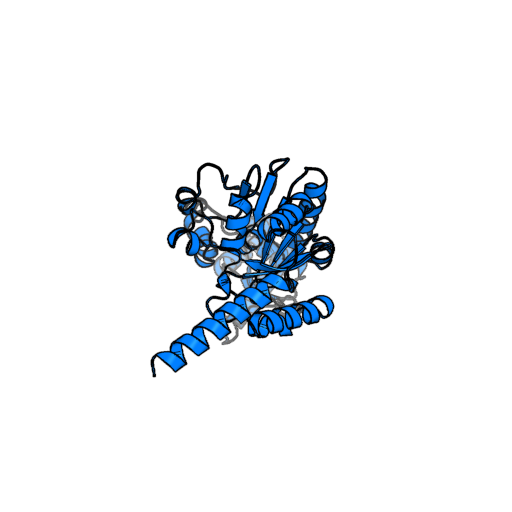A C 1
ATOM 2471 O O . GLN A 1 299 ? 17.687 -1.865 -30.365 1.00 78.19 299 GLN A O 1
ATOM 2476 N N . GLY A 1 300 ? 17.582 -3.118 -28.518 1.00 78.38 300 GLY A N 1
ATOM 2477 C CA . GLY A 1 300 ? 16.702 -4.143 -29.082 1.00 78.38 300 GLY A CA 1
ATOM 2478 C C . GLY A 1 300 ? 17.380 -5.125 -30.040 1.00 78.38 300 GLY A C 1
ATOM 2479 O O . GLY A 1 300 ? 16.679 -5.816 -30.775 1.00 78.38 300 GLY A O 1
ATOM 2480 N N . VAL A 1 301 ? 18.714 -5.195 -30.033 1.00 86.75 301 VAL A N 1
ATOM 2481 C CA . VAL A 1 301 ? 19.498 -6.156 -30.830 1.00 86.75 301 VAL A CA 1
ATOM 2482 C C . VAL A 1 301 ? 19.642 -7.498 -30.100 1.00 86.75 301 VAL A C 1
ATOM 2484 O O . VAL A 1 301 ? 19.726 -8.555 -30.727 1.00 86.75 301 VAL A O 1
ATOM 2487 N N . LEU A 1 302 ? 19.645 -7.459 -28.763 1.00 88.38 302 LEU A N 1
ATOM 2488 C CA . LEU A 1 302 ? 19.705 -8.636 -27.897 1.00 88.38 302 LEU A CA 1
ATOM 2489 C C . LEU A 1 302 ? 18.413 -8.811 -27.100 1.00 88.38 302 LEU A C 1
ATOM 2491 O O . LEU A 1 302 ? 17.779 -7.828 -26.718 1.00 88.38 302 LEU A O 1
ATOM 2495 N N . ASP A 1 303 ? 18.106 -10.058 -26.759 1.00 84.44 303 ASP A N 1
ATOM 2496 C CA . ASP A 1 303 ? 17.113 -10.435 -25.759 1.00 84.44 303 ASP A CA 1
ATOM 2497 C C . ASP A 1 303 ? 17.809 -10.903 -24.477 1.00 84.44 303 ASP A C 1
ATOM 2499 O O . ASP A 1 303 ? 18.810 -11.616 -24.521 1.00 84.44 303 ASP A O 1
ATOM 2503 N N . LEU A 1 304 ? 17.290 -10.485 -23.320 1.00 85.62 304 LEU A N 1
ATOM 2504 C CA . LEU A 1 304 ? 17.777 -10.909 -22.006 1.00 85.62 304 LEU A CA 1
ATOM 2505 C C . LEU A 1 304 ? 16.983 -12.137 -21.558 1.00 85.62 304 LEU A C 1
ATOM 2507 O O . LEU A 1 304 ? 15.785 -12.032 -21.304 1.00 85.62 304 LEU A O 1
ATOM 2511 N N . VAL A 1 305 ? 17.653 -13.280 -21.432 1.00 81.06 305 VAL A N 1
ATOM 2512 C CA . VAL A 1 305 ? 16.984 -14.571 -21.210 1.00 81.06 305 VAL A CA 1
ATOM 2513 C C . VAL A 1 305 ? 16.939 -14.958 -19.736 1.00 81.06 305 VAL A C 1
ATOM 2515 O O . VAL A 1 305 ? 15.949 -15.509 -19.260 1.00 81.06 305 VAL A O 1
ATOM 2518 N N . TYR A 1 306 ? 17.973 -14.600 -18.972 1.00 73.06 306 TYR A N 1
ATOM 2519 C CA . TYR A 1 306 ? 17.941 -14.676 -17.514 1.00 73.06 306 TYR A CA 1
ATOM 2520 C C . TYR A 1 306 ? 18.805 -13.594 -16.870 1.00 73.06 306 TYR A C 1
ATOM 2522 O O . TYR A 1 306 ? 19.755 -13.073 -17.459 1.00 73.06 306 TYR A O 1
ATOM 2530 N N . ASN A 1 307 ? 18.485 -13.267 -15.618 1.00 82.12 307 ASN A N 1
ATOM 2531 C CA . ASN A 1 307 ? 19.198 -12.262 -14.840 1.00 82.12 307 ASN A CA 1
ATOM 2532 C C . ASN A 1 307 ? 19.263 -12.666 -13.362 1.00 82.12 307 ASN A C 1
ATOM 2534 O O . ASN A 1 307 ? 18.239 -12.805 -12.694 1.00 82.12 307 ASN A O 1
ATOM 2538 N N . THR A 1 308 ? 20.475 -12.823 -12.841 1.00 74.62 308 THR A N 1
ATOM 2539 C CA . THR A 1 308 ? 20.757 -13.059 -11.422 1.00 74.62 308 THR A CA 1
ATOM 2540 C C . THR A 1 308 ? 21.689 -11.970 -10.889 1.00 74.62 308 THR A C 1
ATOM 2542 O O . THR A 1 308 ? 22.223 -11.156 -11.637 1.00 74.62 308 THR A O 1
ATOM 2545 N N . ARG A 1 309 ? 21.957 -11.965 -9.576 1.00 58.22 309 ARG A N 1
ATOM 2546 C CA . ARG A 1 309 ? 22.924 -11.021 -8.981 1.00 58.22 309 ARG A CA 1
ATOM 2547 C C . ARG A 1 309 ? 24.350 -11.167 -9.530 1.00 58.22 309 ARG A C 1
ATOM 2549 O O . ARG A 1 309 ? 25.124 -10.228 -9.388 1.00 58.22 309 ARG A O 1
ATOM 2556 N N . LYS A 1 310 ? 24.704 -12.332 -10.084 1.00 68.88 310 LYS A N 1
ATOM 2557 C CA . LYS A 1 310 ? 26.065 -12.649 -10.545 1.00 68.88 310 LYS A CA 1
ATOM 2558 C C . LYS A 1 310 ? 26.176 -12.821 -12.064 1.00 68.88 310 LYS A C 1
ATOM 2560 O O . LYS A 1 310 ? 27.260 -12.628 -12.597 1.00 68.88 310 LYS A O 1
ATOM 2565 N N . HIS A 1 311 ? 25.075 -13.142 -12.741 1.00 76.69 311 HIS A N 1
ATOM 2566 C CA . HIS A 1 311 ? 25.075 -13.630 -14.121 1.00 76.69 311 HIS A CA 1
ATOM 2567 C C . HIS A 1 311 ? 23.912 -13.064 -14.938 1.00 76.69 311 HIS A C 1
ATOM 2569 O O . HIS A 1 311 ? 22.806 -12.914 -14.410 1.00 76.69 311 HIS A O 1
ATOM 2575 N N . LYS A 1 312 ? 24.152 -12.800 -16.226 1.00 85.12 312 LYS A N 1
ATOM 2576 C CA . LYS A 1 312 ? 23.144 -12.372 -17.207 1.00 85.12 312 LYS A CA 1
ATOM 2577 C C . LYS A 1 312 ? 23.357 -13.123 -18.518 1.00 85.12 312 LYS A C 1
ATOM 2579 O O . LYS A 1 312 ? 24.454 -13.025 -19.064 1.00 85.12 312 LYS A O 1
ATOM 2584 N N . GLY A 1 313 ? 22.316 -13.789 -19.010 1.00 88.81 313 GLY A N 1
ATOM 2585 C CA . GLY A 1 313 ? 22.324 -14.495 -20.293 1.00 88.81 313 GLY A CA 1
ATOM 2586 C C . GLY A 1 313 ? 21.593 -13.710 -21.381 1.00 88.81 313 GLY A C 1
ATOM 2587 O O . GLY A 1 313 ? 20.512 -13.169 -21.128 1.00 88.81 313 GLY A O 1
ATOM 2588 N N . TYR A 1 314 ? 22.175 -13.653 -22.579 1.00 94.44 314 TYR A N 1
ATOM 2589 C CA . TYR A 1 314 ? 21.641 -12.928 -23.733 1.00 94.44 314 TYR A CA 1
ATOM 2590 C C . TYR A 1 314 ? 21.496 -13.825 -24.964 1.00 94.44 314 TYR A C 1
ATOM 2592 O O . TYR A 1 314 ? 22.249 -14.778 -25.140 1.00 94.44 314 TYR A O 1
ATOM 2600 N N . LEU A 1 315 ? 20.568 -13.481 -25.854 1.00 93.31 315 LEU A N 1
ATOM 2601 C CA . LEU A 1 315 ? 20.461 -14.051 -27.197 1.00 93.31 315 LEU A CA 1
ATOM 2602 C C . LEU A 1 315 ? 20.397 -12.943 -28.244 1.00 93.31 315 LEU A C 1
ATOM 2604 O O . LEU A 1 315 ? 19.902 -11.853 -27.970 1.00 93.31 315 LEU A O 1
ATOM 2608 N N . LEU A 1 316 ? 20.889 -13.224 -29.452 1.00 93.00 316 LEU A N 1
ATOM 2609 C CA . LEU A 1 316 ? 20.635 -12.365 -30.607 1.00 93.00 316 LEU A CA 1
ATOM 2610 C C . LEU A 1 316 ? 19.154 -12.470 -30.970 1.00 93.00 316 LEU A C 1
ATOM 2612 O O . LEU A 1 316 ? 18.656 -13.576 -31.177 1.00 93.00 316 LEU A O 1
ATOM 2616 N N . ARG A 1 317 ? 18.472 -11.326 -31.068 1.00 86.56 317 ARG A N 1
ATOM 2617 C CA . ARG A 1 317 ? 17.044 -11.290 -31.406 1.00 86.56 317 ARG A CA 1
ATOM 2618 C C . ARG A 1 317 ? 16.783 -11.779 -32.832 1.00 86.56 317 ARG A C 1
ATOM 2620 O O . ARG A 1 317 ? 15.827 -12.509 -33.068 1.00 86.56 317 ARG A O 1
ATOM 2627 N N . ASN A 1 318 ? 17.643 -11.384 -33.770 1.00 90.56 318 ASN A N 1
ATOM 2628 C CA . ASN A 1 318 ? 17.586 -11.824 -35.161 1.00 90.56 318 ASN A CA 1
ATOM 2629 C C . ASN A 1 318 ? 18.996 -12.173 -35.678 1.00 90.56 318 ASN A C 1
ATOM 2631 O O . ASN A 1 318 ? 19.670 -11.316 -36.250 1.00 90.56 318 ASN A O 1
ATOM 2635 N N . PRO A 1 319 ? 19.481 -13.406 -35.438 1.00 90.06 319 PRO A N 1
ATOM 2636 C CA . PRO A 1 319 ? 20.821 -13.822 -35.857 1.00 90.06 319 PRO A CA 1
ATOM 2637 C C . PRO A 1 319 ? 21.049 -13.699 -37.371 1.00 90.06 319 PRO A C 1
ATOM 2639 O O . PRO A 1 319 ? 22.136 -13.316 -37.794 1.00 90.06 319 PRO A O 1
ATOM 2642 N N . GLU A 1 320 ? 20.026 -13.973 -38.183 1.00 89.31 320 GLU A N 1
ATOM 2643 C CA . GLU A 1 320 ? 20.127 -13.927 -39.647 1.00 89.31 320 GLU A CA 1
ATOM 2644 C C . GLU A 1 320 ? 20.321 -12.495 -40.163 1.00 89.31 320 GLU A C 1
ATOM 2646 O O . GLU A 1 320 ? 21.232 -12.235 -40.944 1.00 89.31 320 GLU A O 1
ATOM 2651 N N . GLU A 1 321 ? 19.549 -11.535 -39.649 1.00 89.25 321 GLU A N 1
ATOM 2652 C CA . GLU A 1 321 ? 19.703 -10.112 -39.993 1.00 89.25 321 GLU A CA 1
ATOM 2653 C C . GLU A 1 321 ? 21.074 -9.566 -39.569 1.00 89.25 321 GLU A C 1
ATOM 2655 O O . GLU A 1 321 ? 21.726 -8.836 -40.316 1.00 89.25 321 GLU A O 1
ATOM 2660 N N . VAL A 1 322 ? 21.559 -9.960 -38.386 1.00 89.75 322 VAL A N 1
ATOM 2661 C CA . VAL A 1 322 ? 22.904 -9.585 -37.921 1.00 89.75 322 VAL A CA 1
ATOM 2662 C C . VAL A 1 322 ? 23.969 -10.131 -38.873 1.00 89.75 322 VAL A C 1
ATOM 2664 O O . VAL A 1 322 ? 24.912 -9.411 -39.203 1.00 89.75 322 VAL A O 1
ATOM 2667 N N . ARG A 1 323 ? 23.810 -11.371 -39.353 1.00 92.06 323 ARG A N 1
ATOM 2668 C CA . ARG A 1 323 ? 24.726 -12.000 -40.311 1.00 92.06 323 ARG A CA 1
ATOM 2669 C C . ARG A 1 323 ? 24.759 -11.244 -41.638 1.00 92.06 323 ARG A C 1
ATOM 2671 O O . ARG A 1 323 ? 25.843 -10.869 -42.081 1.00 92.06 323 ARG A O 1
ATOM 2678 N N . GLU A 1 324 ? 23.599 -10.945 -42.219 1.00 89.12 324 GLU A N 1
ATOM 2679 C CA . GLU A 1 324 ? 23.500 -10.201 -43.482 1.00 89.12 324 GLU A CA 1
ATOM 2680 C C . GLU A 1 324 ? 24.180 -8.826 -43.401 1.00 89.12 324 GLU A C 1
ATOM 2682 O O . GLU A 1 324 ? 24.948 -8.445 -44.290 1.00 89.12 324 GLU A O 1
ATOM 2687 N N . VAL A 1 325 ? 23.947 -8.082 -42.316 1.00 89.50 325 VAL A N 1
ATOM 2688 C CA . VAL A 1 325 ? 24.528 -6.744 -42.144 1.00 89.50 325 VAL A CA 1
ATOM 2689 C C . VAL A 1 325 ? 26.042 -6.810 -41.919 1.00 89.50 325 VAL A C 1
ATOM 2691 O O . VAL A 1 325 ? 26.783 -6.003 -42.493 1.00 89.50 325 VAL A O 1
ATOM 2694 N N . VAL A 1 326 ? 26.521 -7.763 -41.113 1.00 89.88 326 VAL A N 1
ATOM 2695 C CA . VAL A 1 326 ? 27.959 -7.963 -40.872 1.00 89.88 326 VAL A CA 1
ATOM 2696 C C . VAL A 1 326 ? 28.680 -8.345 -42.168 1.00 89.88 326 VAL A C 1
ATOM 2698 O O . VAL A 1 326 ? 29.732 -7.780 -42.464 1.00 89.88 326 VAL A O 1
ATOM 2701 N N . GLU A 1 327 ? 28.112 -9.233 -42.988 1.00 88.44 327 GLU A N 1
ATOM 2702 C CA . GLU A 1 327 ? 28.688 -9.614 -44.285 1.00 88.44 327 GLU A CA 1
ATOM 2703 C C . GLU A 1 327 ? 28.700 -8.456 -45.291 1.00 88.44 327 GLU A C 1
ATOM 2705 O O . GLU A 1 327 ? 29.697 -8.244 -45.987 1.00 88.44 327 GLU A O 1
ATOM 2710 N N . LYS A 1 328 ? 27.629 -7.656 -45.335 1.00 87.06 328 LYS A N 1
ATOM 2711 C CA . LYS A 1 328 ? 27.525 -6.472 -46.202 1.00 87.06 328 LYS A CA 1
ATOM 2712 C C . LYS A 1 328 ? 28.559 -5.396 -45.867 1.00 87.06 328 LYS A C 1
ATOM 2714 O O . LYS A 1 328 ? 28.963 -4.663 -46.758 1.00 87.06 328 LYS A O 1
ATOM 2719 N N . LYS A 1 329 ? 28.988 -5.290 -44.606 1.00 80.81 329 LYS A N 1
ATOM 2720 C CA . LYS A 1 329 ? 30.015 -4.331 -44.156 1.00 80.81 329 LYS A CA 1
ATOM 2721 C C . LYS A 1 329 ? 31.456 -4.810 -44.357 1.00 80.81 329 LYS A C 1
ATOM 2723 O O . LYS A 1 329 ? 32.371 -4.010 -44.181 1.00 80.81 329 LYS A O 1
ATOM 2728 N N . LYS A 1 330 ? 31.654 -6.087 -44.701 1.00 70.31 330 LYS A N 1
ATOM 2729 C CA . LYS A 1 330 ? 32.965 -6.670 -45.035 1.00 70.31 330 LYS A CA 1
ATOM 2730 C C . LYS A 1 330 ? 33.326 -6.570 -46.516 1.00 70.31 330 LYS A C 1
ATOM 2732 O O . LYS A 1 330 ? 34.505 -6.679 -46.843 1.00 70.31 330 LYS A O 1
ATOM 2737 N N . ARG A 1 331 ? 32.321 -6.446 -47.384 1.00 57.72 331 ARG A N 1
ATOM 2738 C CA . ARG A 1 331 ? 32.487 -6.163 -48.815 1.00 57.72 331 ARG A CA 1
ATOM 2739 C C . ARG A 1 331 ? 32.716 -4.675 -49.020 1.00 57.72 331 ARG A C 1
ATOM 2741 O O . ARG A 1 331 ? 33.515 -4.354 -49.924 1.00 57.72 331 ARG A O 1
#

Radius of gyration: 27.24 Å; chains: 1; bounding box: 68×48×79 Å

Foldseek 3Di:
DVVVVVVVVVVVVVVVVVVVVVVPDDDLVNVVVVLQLPWLEEEEEAAPPLCSVQLLVLVQLVAQQAEEEQFDPVCCVLDDPSYHYDPDPPDDAALYEYEYEPLRLVLVCPDDLVVSQVVLVVSSVVSVVRVYRYYYYDHACQSHDVVSVVSGQKYKYGQHDPVRLVPHDPVVNVVNVVVNVVLVPDDDSSSQWIAMDGPVDGGIRGRDGHPSDDPSSVVRGCDVVCVVCCVVVVCVVVVDDPPQLQLLVVCVVPVVCLLLLVLQLVLCVVPVPPPCCLQADWCVSSVHPPVVVVVCVVSNQWDWRDDDPVTTHIHGPDNPSSVVSSVVVVD

pLDDT: mean 79.03, std 17.81, range [28.17, 97.31]

Sequence (331 aa):
MIKQVEKKLMELIELEESLEQEGVLIGREDVLKKILESSEVILITGKRGAGKTALGYYILEQSPNPYVFGLPEEAWRYLPKFITPLKSLEKLPEKATIFIDEAALWFYSRSSSQKMNKYISQLVTEARHQEQLLIFATHTLRKLDIGVVMDADAILFKEPSFLHSKFERSEIREITREVKEQFSKLRGDRRKYTYVLSHDYEGFLKTPLPSFWCEELSKAQISLERVFEGEGDRRAGVGSKIESGNIESVLKERPEYIEYFERMLEWHDKNKDSKFYHLGFEWSDVRVPPQILNKLFLQGVLDLVYNTRKHKGYLLRNPEEVREVVEKKKR